Protein AF-A0A9P1DVE2-F1 (afdb_monomer)

Radius of gyration: 25.12 Å; Cα contacts (8 Å, |Δi|>4): 545; chains: 1; bounding box: 62×47×74 Å

Solvent-accessible surface area (backbone atoms only — not comparable to full-atom values): 19598 Å² total; per-residue (Å²): 132,84,78,62,31,29,71,68,55,62,74,47,92,54,64,71,60,49,50,38,37,56,75,67,48,72,84,92,58,88,90,60,56,44,65,45,51,68,42,64,50,71,47,37,34,34,34,38,71,90,50,63,66,58,56,56,57,52,44,68,74,43,64,78,76,38,42,78,76,46,76,44,82,42,41,43,65,74,63,53,66,87,84,57,71,52,46,76,41,87,67,44,90,77,55,54,54,82,36,68,27,32,43,32,35,32,32,34,52,26,51,31,66,57,40,50,55,48,43,53,74,56,53,57,94,64,51,84,81,56,69,82,48,71,69,54,50,51,51,48,40,46,72,74,68,44,60,69,67,60,46,49,50,53,52,50,51,52,50,52,51,52,55,51,51,42,62,69,44,46,64,59,54,50,54,53,50,72,71,43,55,68,79,52,33,74,71,47,66,82,62,52,67,58,58,51,51,50,48,47,68,72,70,50,74,77,88,79,90,58,81,48,51,76,37,37,31,41,36,30,35,32,37,48,65,39,63,89,80,58,43,37,32,34,16,27,34,35,26,43,69,84,63,46,81,76,54,72,54,73,47,72,51,55,64,76,56,41,52,61,43,50,74,79,30,86,66,50,44,60,46,32,45,42,47,24,55,35,50,50,43,71,78,42,37,78,82,47,47,40,11,26,35,36,41,30,29,56,50,67,66,35,44,50,22,60,70,70,61,45,36,100,43,74,67,35,28,52,48,40,48,53,33,53,50,50,37,60,73,31,46,46,46,75,42,81,38,63,32,46,66,72,26,32,67,32,68,48,82,83,129

Mean predicted aligned error: 10.12 Å

Foldseek 3Di:
DDQDAQVNVLVPPPPVVLVCVLVLADDLDPPGGFLFGFFPDKAKEKEAPVCPVQVVVVQVVAPPPKDWPDKDKDFLLVDDCPPRVHHYTPPSVVDDRRHIMMITIIGHGDALLVRLVRDLVSFRSNDVVRDPDPVNVVVCCLVPPDDPVVNVVVLVVVLVVLVVVLVVCVVVVVVVLVPDDPVVCVVCVPDSPSVVVSVCSVVFDPQDDDPQARQEKEKEKAKADDLVVLWIKIKMWIAGSVSDTDDMDIDIDDSVVSVVQCVPDSTNRLLRQQQNLLVCLVVCVLVSQSHEYEYEGADPQSLSCLSVLAHPDPSSNVSSVSSVVSCRVSVYSYDYGYHHCSNGPRNPDDD

Sequence (351 aa):
MESTTLAQQVQQPDADVAGRIALGSLPRGAKLRPLVAEFGHFVAVVLPPQNPETIETFISSLPKGSKITARQLRKRGEVRVVEEECKFLSGVEHLDHDDMVELCWVGVPSTPEDFVNRAYKAGHPRGLDVHVDEAMRDVTRANLLDPPFVLAKKRALYLKRWTARAKELAGAEEQLRAQMPDHVRGVVGQKRSLQFLQQRVLTGRPLKIQQSMHNTWMVFTDGACDPEARSGSVGGVIYDPQGNCLKYFGESVPQRVMDALLATSQNPIHELEVMPILLAAELWGKTYEGSQVVYYIDNESARMAHIRGDGETLRAAQMIQAFVDIESTCQHRVWFGRVPSYSNPAMGPAV

Nearest PDB structures (foldseek):
  4e19-assembly2_B  TM=8.449E-01  e=1.785E-05  Halobacterium salinarum NRC-1
  4h8k-assembly1_B  TM=7.252E-01  e=1.989E-04  uncultured organism
  5i4a-assembly2_C  TM=5.699E-01  e=1.561E-02  Marinitoga piezophila KA3
  5ux0-assembly2_D  TM=5.033E-01  e=1.653E-02  Marinitoga piezophila
  7u65-assembly1_G  TM=6.119E-01  e=2.599E-01  Escherichia phage T7

Organism: NCBI:txid2562237

Structure (mmCIF, N/CA/C/O backbone):
data_AF-A0A9P1DVE2-F1
#
_entry.id   AF-A0A9P1DVE2-F1
#
loop_
_atom_site.group_PDB
_atom_site.id
_atom_site.type_symbol
_atom_site.label_atom_id
_atom_site.label_alt_id
_atom_site.label_comp_id
_atom_site.label_asym_id
_atom_site.label_entity_id
_atom_site.label_seq_id
_atom_site.pdbx_PDB_ins_code
_atom_site.Cartn_x
_atom_site.Cartn_y
_atom_site.Cartn_z
_atom_site.occupancy
_atom_site.B_iso_or_equiv
_atom_site.auth_seq_id
_atom_site.auth_comp_id
_atom_site.auth_asym_id
_atom_site.auth_atom_id
_atom_site.pdbx_PDB_model_num
ATOM 1 N N . MET A 1 1 ? 6.615 -13.539 -20.669 1.00 46.50 1 MET A N 1
ATOM 2 C CA . MET A 1 1 ? 6.261 -14.038 -19.316 1.00 46.50 1 MET A CA 1
ATOM 3 C C . MET A 1 1 ? 4.986 -13.317 -18.890 1.00 46.50 1 MET A C 1
ATOM 5 O O . MET A 1 1 ? 4.994 -12.093 -18.901 1.00 46.50 1 MET A O 1
ATOM 9 N N . GLU A 1 2 ? 3.876 -14.018 -18.640 1.00 43.88 2 GLU A N 1
ATOM 10 C CA . GLU A 1 2 ? 2.611 -13.354 -18.277 1.00 43.88 2 GLU A CA 1
ATOM 11 C C . GLU A 1 2 ? 2.709 -12.676 -16.903 1.00 43.88 2 GLU A C 1
ATOM 13 O O . GLU A 1 2 ? 3.341 -13.189 -15.979 1.00 43.88 2 GLU A O 1
ATOM 18 N N . SER A 1 3 ? 2.087 -11.505 -16.774 1.00 52.06 3 SER A N 1
ATOM 19 C CA . SER A 1 3 ? 2.037 -10.729 -15.536 1.00 52.06 3 SER A CA 1
ATOM 20 C C . SER A 1 3 ? 1.109 -11.424 -14.535 1.00 52.06 3 SER A C 1
ATOM 22 O O . SER A 1 3 ? -0.111 -11.404 -14.691 1.00 52.06 3 SER A O 1
ATOM 24 N N . THR A 1 4 ? 1.678 -12.115 -13.543 1.00 61.31 4 THR A N 1
ATOM 25 C CA . THR A 1 4 ? 0.894 -13.015 -12.689 1.00 61.31 4 THR A CA 1
ATOM 26 C C . THR A 1 4 ? 0.307 -12.340 -11.447 1.00 61.31 4 THR A C 1
ATOM 28 O O . THR A 1 4 ? 1.057 -11.758 -10.662 1.00 61.31 4 THR A O 1
ATOM 31 N N . THR A 1 5 ? -1.002 -12.483 -11.212 1.00 72.00 5 THR A N 1
ATOM 32 C CA . THR A 1 5 ? -1.734 -11.831 -10.101 1.00 72.00 5 THR A CA 1
ATOM 33 C C . THR A 1 5 ? -2.157 -12.805 -8.997 1.00 72.00 5 THR A C 1
ATOM 35 O O . THR A 1 5 ? -2.149 -14.026 -9.178 1.00 72.00 5 THR A O 1
ATOM 38 N N . LEU A 1 6 ? -2.569 -12.268 -7.841 1.00 71.50 6 LEU A N 1
ATOM 39 C CA . LEU A 1 6 ? -3.151 -13.050 -6.743 1.00 71.50 6 LEU A CA 1
ATOM 40 C C . LEU A 1 6 ? -4.390 -13.849 -7.182 1.00 71.50 6 LEU A C 1
ATOM 42 O O . LEU A 1 6 ? -4.530 -15.008 -6.802 1.00 71.50 6 LEU A O 1
ATOM 46 N N . ALA A 1 7 ? -5.261 -13.263 -8.010 1.00 67.00 7 ALA A N 1
ATOM 47 C CA . ALA A 1 7 ? -6.483 -13.920 -8.481 1.00 67.00 7 ALA A CA 1
ATOM 48 C C . ALA A 1 7 ? -6.191 -15.238 -9.223 1.00 67.00 7 ALA A C 1
ATOM 50 O O . ALA A 1 7 ? -6.884 -16.231 -9.020 1.00 67.00 7 ALA A O 1
ATOM 51 N N . GLN A 1 8 ? -5.118 -15.276 -10.018 1.00 66.00 8 GLN A N 1
ATOM 52 C CA . GLN A 1 8 ? -4.679 -16.486 -10.723 1.00 66.00 8 GLN A CA 1
ATOM 53 C C . GLN A 1 8 ? -4.101 -17.545 -9.772 1.00 66.00 8 GLN A C 1
ATOM 55 O O . GLN A 1 8 ? -4.224 -18.739 -10.030 1.00 66.00 8 GLN A O 1
ATOM 60 N N . GLN A 1 9 ? -3.476 -17.128 -8.665 1.00 61.59 9 GLN A N 1
ATOM 61 C CA . GLN A 1 9 ? -2.917 -18.046 -7.667 1.00 61.59 9 GLN A CA 1
ATOM 62 C C . GLN A 1 9 ? -4.013 -18.694 -6.807 1.00 61.59 9 GLN A C 1
ATOM 64 O O . GLN A 1 9 ? -3.901 -19.867 -6.474 1.00 61.59 9 GLN A O 1
ATOM 69 N N . VAL A 1 10 ? -5.088 -17.964 -6.488 1.00 60.91 10 VAL A N 1
ATOM 70 C CA . VAL A 1 10 ? -6.220 -18.474 -5.686 1.00 60.91 10 VAL A CA 1
ATOM 71 C C . VAL A 1 10 ? -7.057 -19.518 -6.444 1.00 60.91 10 VAL A C 1
ATOM 73 O O . VAL A 1 10 ? -7.728 -20.337 -5.822 1.00 60.91 10 VAL A O 1
ATOM 76 N N . GLN A 1 11 ? -6.986 -19.547 -7.778 1.00 57.88 11 GLN A N 1
ATOM 77 C CA . GLN A 1 11 ? -7.602 -20.603 -8.594 1.00 57.88 11 GLN A CA 1
ATOM 78 C C . GLN A 1 11 ? -6.846 -21.941 -8.524 1.00 57.88 11 GLN A C 1
ATOM 80 O O . GLN A 1 11 ? -7.385 -22.967 -8.938 1.00 57.88 11 GLN A O 1
ATOM 85 N N . GLN A 1 12 ? -5.615 -21.955 -7.999 1.00 54.12 12 GLN A N 1
ATOM 86 C CA . GLN A 1 12 ? -4.861 -23.183 -7.759 1.00 54.12 12 GLN A CA 1
ATOM 87 C C . GLN A 1 12 ? -5.192 -23.724 -6.355 1.00 54.12 12 GLN A C 1
ATOM 89 O O . GLN A 1 12 ? -5.222 -22.950 -5.397 1.00 54.12 12 GLN A O 1
ATOM 94 N N . PRO A 1 13 ? -5.467 -25.033 -6.204 1.00 45.72 13 PRO A N 1
ATOM 95 C CA . PRO A 1 13 ? -6.116 -25.601 -5.023 1.00 45.72 13 PRO A CA 1
ATOM 96 C C . PRO A 1 13 ? -5.146 -25.809 -3.849 1.00 45.72 13 PRO A C 1
ATOM 98 O O . PRO A 1 13 ? -5.012 -26.917 -3.336 1.00 45.72 13 PRO A O 1
ATOM 101 N N . ASP A 1 14 ? -4.480 -24.750 -3.391 1.00 53.22 14 ASP A N 1
ATOM 102 C CA . ASP A 1 14 ? -3.760 -24.763 -2.116 1.00 53.22 14 ASP A CA 1
ATOM 103 C C . ASP A 1 14 ? -4.710 -24.258 -1.013 1.00 53.22 14 ASP A C 1
ATOM 105 O O . ASP A 1 14 ? -4.782 -23.070 -0.678 1.00 53.22 14 ASP A O 1
ATOM 109 N N . ALA A 1 15 ? -5.526 -25.187 -0.501 1.00 51.28 15 ALA A N 1
ATOM 110 C CA . ALA A 1 15 ? -6.689 -24.916 0.352 1.00 51.28 15 ALA A CA 1
ATOM 111 C C . ALA A 1 15 ? -6.375 -24.100 1.626 1.00 51.28 15 ALA A C 1
ATOM 113 O O . ALA A 1 15 ? -7.218 -23.328 2.084 1.00 51.28 15 ALA A O 1
ATOM 114 N N . ASP A 1 16 ? -5.163 -24.219 2.182 1.00 58.44 16 ASP A N 1
ATOM 115 C CA . ASP A 1 16 ? -4.764 -23.525 3.420 1.00 58.44 16 ASP A CA 1
ATOM 116 C C . ASP A 1 16 ? -4.539 -22.019 3.202 1.00 58.44 16 ASP A C 1
ATOM 118 O O . ASP A 1 16 ? -4.898 -21.191 4.041 1.00 58.44 16 ASP A O 1
ATOM 122 N N . VAL A 1 17 ? -3.994 -21.625 2.050 1.00 59.12 17 VAL A N 1
ATOM 123 C CA . VAL A 1 17 ? -3.704 -20.214 1.764 1.00 59.12 17 VAL A CA 1
ATOM 124 C C . VAL A 1 17 ? -4.974 -19.460 1.373 1.00 59.12 17 VAL A C 1
ATOM 126 O O . VAL A 1 17 ? -5.237 -18.379 1.904 1.00 59.12 17 VAL A O 1
ATOM 129 N N . ALA A 1 18 ? -5.792 -20.052 0.500 1.00 57.56 18 ALA A N 1
ATOM 130 C CA . ALA A 1 18 ? -7.073 -19.476 0.099 1.00 57.56 18 ALA A CA 1
ATOM 131 C C . ALA A 1 18 ? -8.048 -19.363 1.287 1.00 57.56 18 ALA A C 1
ATOM 133 O O . ALA A 1 18 ? -8.683 -18.321 1.459 1.00 57.56 18 ALA A O 1
ATOM 134 N N . GLY A 1 19 ? -8.101 -20.377 2.163 1.00 56.41 19 GLY A N 1
ATOM 135 C CA . GLY A 1 19 ? -8.935 -20.358 3.370 1.00 56.41 19 GLY A CA 1
ATOM 136 C C . GLY A 1 19 ? -8.540 -19.255 4.359 1.00 56.41 19 GLY A C 1
ATOM 137 O O . GLY A 1 19 ? -9.396 -18.532 4.869 1.00 56.41 19 GLY A O 1
ATOM 138 N N . ARG A 1 20 ? -7.235 -19.034 4.577 1.00 61.88 20 ARG A N 1
ATOM 139 C CA . ARG A 1 20 ? -6.750 -17.936 5.437 1.00 61.88 20 ARG A CA 1
ATOM 140 C C . ARG A 1 20 ? -7.127 -16.559 4.889 1.00 61.88 20 ARG A C 1
ATOM 142 O O . ARG A 1 20 ? -7.551 -15.703 5.666 1.00 61.88 20 ARG A O 1
ATOM 149 N N . ILE A 1 21 ? -7.022 -16.362 3.574 1.00 62.00 21 ILE A N 1
ATOM 150 C CA . ILE A 1 21 ? -7.416 -15.110 2.908 1.00 62.00 21 ILE A CA 1
ATOM 151 C C . ILE A 1 21 ? -8.934 -14.891 3.022 1.00 62.00 21 ILE A C 1
ATOM 153 O O . ILE A 1 21 ? -9.366 -13.791 3.375 1.00 62.00 21 ILE A O 1
ATOM 157 N N . ALA A 1 22 ? -9.748 -15.936 2.827 1.00 54.25 22 ALA A N 1
ATOM 158 C CA . ALA A 1 22 ? -11.206 -15.870 2.985 1.00 54.25 22 ALA A CA 1
ATOM 159 C C . ALA A 1 22 ? -11.627 -15.463 4.415 1.00 54.25 22 ALA A C 1
ATOM 161 O O . ALA A 1 22 ? -12.527 -14.630 4.607 1.00 54.25 22 ALA A O 1
ATOM 162 N N . LEU A 1 23 ? -10.909 -15.972 5.423 1.00 56.38 23 LEU A N 1
ATOM 163 C CA . LEU A 1 23 ? -11.091 -15.640 6.842 1.00 56.38 23 LEU A CA 1
ATOM 164 C C . LEU A 1 23 ? -10.521 -14.263 7.240 1.00 56.38 23 LEU A C 1
ATOM 166 O O . LEU A 1 23 ? -10.646 -13.861 8.396 1.00 56.38 23 LEU A O 1
ATOM 170 N N . GLY A 1 24 ? -9.950 -13.508 6.296 1.00 57.62 24 GLY A N 1
ATOM 171 C CA . GLY A 1 24 ? -9.446 -12.149 6.514 1.00 57.62 24 GLY A CA 1
ATOM 172 C C . GLY A 1 24 ? -8.013 -12.078 7.041 1.00 57.62 24 GLY A C 1
ATOM 173 O O . GLY A 1 24 ? -7.582 -11.014 7.472 1.00 57.62 24 GLY A O 1
ATOM 174 N N . SER A 1 25 ? -7.264 -13.184 7.015 1.00 62.06 25 SER A N 1
ATOM 175 C CA . SER A 1 25 ? -5.835 -13.160 7.331 1.00 62.06 25 SER A CA 1
ATOM 176 C C . SER A 1 25 ? -5.043 -12.698 6.116 1.00 62.06 25 SER A C 1
ATOM 178 O O . SER A 1 25 ? -5.018 -13.374 5.086 1.00 62.06 25 SER A O 1
ATOM 180 N N . LEU A 1 26 ? -4.353 -11.567 6.250 1.00 67.94 26 LEU A N 1
ATOM 181 C CA . LEU A 1 26 ? -3.437 -11.107 5.219 1.00 67.94 26 LEU A CA 1
ATOM 182 C C . LEU A 1 26 ? -2.122 -11.891 5.262 1.00 67.94 26 LEU A C 1
ATOM 184 O O . LEU A 1 26 ? -1.599 -12.184 6.345 1.00 67.94 26 LEU A O 1
ATOM 188 N N . PRO A 1 27 ? -1.557 -12.225 4.094 1.00 64.25 27 PRO A N 1
ATOM 189 C CA . PRO A 1 27 ? -0.312 -12.960 4.040 1.00 64.25 27 PRO A CA 1
ATOM 190 C C . PRO A 1 27 ? 0.872 -12.115 4.496 1.00 64.25 27 PRO A C 1
ATOM 192 O O . PRO A 1 27 ? 1.046 -10.972 4.090 1.00 64.25 27 PRO A O 1
ATOM 195 N N . ARG A 1 28 ? 1.718 -12.721 5.332 1.00 62.62 28 ARG A N 1
ATOM 196 C CA . ARG A 1 28 ? 2.880 -12.075 5.961 1.00 62.62 28 ARG A CA 1
ATOM 197 C C . ARG A 1 28 ? 4.216 -12.407 5.284 1.00 62.62 28 ARG A C 1
ATOM 199 O O . ARG A 1 28 ? 5.264 -12.123 5.850 1.00 62.62 28 ARG A O 1
ATOM 206 N N . GLY A 1 29 ? 4.203 -13.044 4.113 1.00 56.19 29 GLY A N 1
ATOM 207 C CA . GLY A 1 29 ? 5.422 -13.479 3.427 1.00 56.19 29 GLY A CA 1
ATOM 208 C C . GLY A 1 29 ? 5.293 -13.481 1.907 1.00 56.19 29 GLY A C 1
ATOM 209 O O . GLY A 1 29 ? 4.191 -13.534 1.369 1.00 56.19 29 GLY A O 1
ATOM 210 N 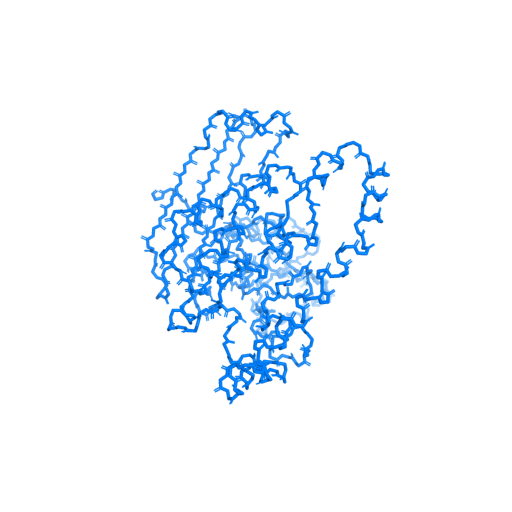N . ALA A 1 30 ? 6.440 -13.488 1.225 1.00 54.84 30 ALA A N 1
ATOM 211 C CA . ALA A 1 30 ? 6.575 -13.339 -0.230 1.00 54.84 30 ALA A CA 1
ATOM 212 C C . ALA A 1 30 ? 6.054 -14.521 -1.077 1.00 54.84 30 ALA A C 1
ATOM 214 O O . ALA A 1 30 ? 6.226 -14.536 -2.291 1.00 54.84 30 ALA A O 1
ATOM 215 N N . LYS A 1 31 ? 5.430 -15.536 -0.461 1.00 58.12 31 LYS A N 1
ATOM 216 C CA . LYS A 1 31 ? 4.896 -16.707 -1.182 1.00 58.12 31 LYS A CA 1
ATOM 217 C C . LYS A 1 31 ? 3.638 -16.391 -1.999 1.00 58.12 31 LYS A C 1
ATOM 219 O O . LYS A 1 31 ? 3.234 -17.200 -2.831 1.00 58.12 31 LYS A O 1
ATOM 224 N N . LEU A 1 32 ? 3.006 -15.246 -1.746 1.00 64.19 32 LEU A N 1
ATOM 225 C CA . LEU A 1 32 ? 1.808 -14.810 -2.452 1.00 64.19 32 LEU A CA 1
ATOM 226 C C . LEU A 1 32 ? 2.121 -13.668 -3.399 1.00 64.19 32 LEU A C 1
ATOM 228 O O . LEU A 1 32 ? 2.786 -12.699 -3.037 1.00 64.19 32 LEU A O 1
ATOM 232 N N . ARG A 1 33 ? 1.610 -13.812 -4.619 1.00 75.44 33 ARG A N 1
ATOM 233 C CA . ARG A 1 33 ? 1.693 -12.791 -5.655 1.00 75.44 33 ARG A CA 1
ATOM 234 C C . ARG A 1 33 ? 0.916 -11.543 -5.231 1.00 75.44 33 ARG A C 1
ATOM 236 O O . ARG A 1 33 ? -0.064 -11.648 -4.487 1.00 75.44 33 ARG A O 1
ATOM 243 N N . PRO A 1 34 ? 1.328 -10.357 -5.704 1.00 82.44 34 PRO A N 1
ATOM 244 C CA . PRO A 1 34 ? 0.598 -9.136 -5.418 1.00 82.44 34 PRO A CA 1
ATOM 245 C C . PRO A 1 34 ? -0.801 -9.184 -6.048 1.00 82.44 34 PRO A C 1
ATOM 247 O O . PRO A 1 34 ? -1.034 -9.852 -7.059 1.00 82.44 34 PRO A O 1
ATOM 250 N N . LEU A 1 35 ? -1.739 -8.452 -5.441 1.00 87.56 35 LEU A N 1
ATOM 251 C CA . LEU A 1 35 ? -3.110 -8.323 -5.945 1.00 87.56 35 LEU A CA 1
ATOM 252 C C . LEU A 1 35 ? -3.126 -7.790 -7.384 1.00 87.56 35 LEU A C 1
ATOM 254 O O . LEU A 1 35 ? -3.787 -8.351 -8.254 1.00 87.56 35 LEU A O 1
ATOM 258 N N . VAL A 1 36 ? -2.326 -6.754 -7.627 1.00 91.06 36 VAL A N 1
ATOM 259 C CA . VAL A 1 36 ? -2.099 -6.140 -8.932 1.00 91.06 36 VAL A CA 1
ATOM 260 C C . VAL A 1 36 ? -0.619 -6.280 -9.251 1.00 91.06 36 VAL A C 1
ATOM 262 O O . VAL A 1 36 ? 0.230 -6.010 -8.404 1.00 91.06 36 VAL A O 1
ATOM 265 N N . ALA A 1 37 ? -0.294 -6.728 -10.458 1.00 89.81 37 ALA A N 1
ATOM 266 C CA . ALA A 1 37 ? 1.095 -6.927 -10.841 1.00 89.81 37 ALA A CA 1
ATOM 267 C C . ALA A 1 37 ? 1.874 -5.602 -10.937 1.00 89.81 37 ALA A C 1
ATOM 269 O O . ALA A 1 37 ? 1.322 -4.586 -11.373 1.00 89.81 37 ALA A O 1
ATOM 270 N N . GLU A 1 38 ? 3.157 -5.653 -10.566 1.00 89.06 38 GLU A N 1
ATOM 271 C CA . GLU A 1 38 ? 4.093 -4.518 -10.572 1.00 89.06 38 GLU A CA 1
ATOM 272 C C . GLU A 1 38 ? 4.226 -3.902 -11.971 1.00 89.06 38 GLU A C 1
ATOM 274 O O . GLU A 1 38 ? 4.047 -2.700 -12.147 1.00 89.06 38 GLU A O 1
ATOM 279 N N . PHE A 1 39 ? 4.466 -4.724 -12.990 1.00 92.00 39 PHE A N 1
ATOM 280 C CA . PHE A 1 39 ? 4.655 -4.242 -14.355 1.00 92.00 39 PHE A CA 1
ATOM 281 C C . PHE A 1 39 ? 3.371 -4.314 -15.174 1.00 92.00 39 PHE A C 1
ATOM 283 O O . PHE A 1 39 ? 2.568 -5.242 -15.027 1.00 92.00 39 PHE A O 1
ATOM 290 N N . GLY A 1 40 ? 3.198 -3.329 -16.058 1.00 90.00 40 GLY A N 1
ATOM 291 C CA . GLY A 1 40 ? 2.102 -3.316 -17.024 1.00 90.00 40 GLY A CA 1
ATOM 292 C C . GLY A 1 40 ? 2.346 -4.292 -18.167 1.00 90.00 40 GLY A C 1
ATOM 293 O O . GLY A 1 40 ? 1.451 -5.043 -18.537 1.00 90.00 40 GLY A O 1
ATOM 294 N N . HIS A 1 41 ? 3.573 -4.307 -18.686 1.00 91.31 41 HIS A N 1
ATOM 295 C CA . HIS A 1 41 ? 3.996 -5.208 -19.753 1.00 91.31 41 HIS A CA 1
ATOM 296 C C . HIS A 1 41 ? 5.495 -5.505 -19.653 1.00 91.31 41 HIS A C 1
ATOM 298 O O . HIS A 1 41 ? 6.210 -4.916 -18.838 1.00 91.31 41 HIS A O 1
ATOM 304 N N . PHE A 1 42 ? 5.962 -6.434 -20.484 1.00 91.31 42 PHE A N 1
ATOM 305 C CA . PHE A 1 42 ? 7.365 -6.812 -20.572 1.00 91.31 42 PHE A CA 1
ATOM 306 C C . PHE A 1 42 ? 7.851 -6.678 -22.009 1.00 91.31 42 PHE A C 1
ATOM 308 O O . PHE A 1 42 ? 7.119 -7.011 -22.936 1.00 91.31 42 PHE A O 1
ATOM 315 N N . VAL A 1 43 ? 9.094 -6.237 -22.173 1.00 91.44 43 VAL A N 1
ATOM 316 C CA . VAL A 1 43 ? 9.778 -6.158 -23.464 1.00 91.44 43 VAL A CA 1
ATOM 317 C C . VAL A 1 43 ? 10.944 -7.136 -23.447 1.00 91.44 43 VAL A C 1
ATOM 319 O O . VAL A 1 43 ? 11.775 -7.097 -22.538 1.00 91.44 43 VAL A O 1
ATOM 322 N N . ALA A 1 44 ? 11.001 -8.015 -24.441 1.00 91.75 44 ALA A N 1
ATOM 323 C CA . ALA A 1 44 ? 12.132 -8.903 -24.651 1.00 91.75 44 ALA A CA 1
ATOM 324 C C . ALA A 1 44 ? 13.200 -8.188 -25.493 1.00 91.75 44 ALA A C 1
ATOM 326 O O . ALA A 1 44 ? 12.903 -7.616 -26.543 1.00 91.75 44 ALA A O 1
ATOM 327 N N . VAL A 1 45 ? 14.442 -8.186 -25.017 1.00 92.25 45 VAL A N 1
ATOM 328 C CA . VAL A 1 45 ? 15.563 -7.459 -25.622 1.00 92.25 45 VAL A CA 1
ATOM 329 C C . VAL A 1 45 ? 16.740 -8.398 -25.782 1.00 92.25 45 VAL A C 1
ATOM 331 O O . VAL A 1 45 ? 17.107 -9.088 -24.837 1.00 92.25 45 VAL A O 1
ATOM 334 N N . VAL A 1 46 ? 17.353 -8.397 -26.958 1.00 91.62 46 VAL A N 1
ATOM 335 C CA . VAL A 1 46 ? 18.511 -9.235 -27.263 1.00 91.62 46 VAL A CA 1
ATOM 336 C C . VAL A 1 46 ? 19.718 -8.347 -27.501 1.00 91.62 46 VAL A C 1
ATOM 338 O O . VAL A 1 46 ? 19.637 -7.389 -28.274 1.00 91.62 46 VAL A O 1
ATOM 341 N N . LEU A 1 47 ? 20.833 -8.671 -26.853 1.00 92.38 47 LEU A N 1
ATOM 342 C CA . LEU A 1 47 ? 22.070 -7.904 -26.934 1.00 92.38 47 LEU A CA 1
ATOM 343 C C . LEU A 1 47 ? 23.317 -8.800 -27.002 1.00 92.38 47 LEU A C 1
ATOM 345 O O . LEU A 1 47 ? 23.273 -9.957 -26.563 1.00 92.38 47 LEU A O 1
ATOM 349 N N . PRO A 1 48 ? 24.445 -8.278 -27.519 1.00 90.44 48 PRO A N 1
ATOM 350 C CA . PRO A 1 48 ? 25.726 -8.962 -27.448 1.00 90.44 48 PRO A CA 1
ATOM 351 C C . PRO A 1 48 ? 26.217 -8.977 -25.989 1.00 90.44 48 PRO A C 1
ATOM 353 O O . PRO A 1 48 ? 26.279 -7.910 -25.373 1.00 90.44 48 PRO A O 1
ATOM 356 N N . PRO A 1 49 ? 26.652 -10.125 -25.437 1.00 87.06 49 PRO A N 1
ATOM 357 C CA . PRO A 1 49 ? 27.120 -10.210 -24.049 1.00 87.06 49 PRO A CA 1
ATOM 358 C C . PRO A 1 49 ? 28.345 -9.330 -23.762 1.00 87.06 49 PRO A C 1
ATOM 360 O O . PRO A 1 49 ? 28.620 -8.994 -22.615 1.00 87.06 49 PRO A O 1
ATOM 363 N N . GLN A 1 50 ? 29.093 -8.967 -24.809 1.00 85.50 50 GLN A N 1
ATOM 364 C CA . GLN A 1 50 ? 30.303 -8.150 -24.708 1.00 85.50 50 GLN A CA 1
ATOM 365 C C . GLN A 1 50 ? 30.015 -6.649 -24.551 1.00 85.50 50 GLN A C 1
ATOM 367 O O . GLN A 1 50 ? 30.901 -5.919 -24.124 1.00 85.50 50 GLN A O 1
ATOM 372 N N . ASN A 1 51 ? 28.786 -6.197 -24.840 1.00 84.69 51 ASN A N 1
ATOM 373 C CA . ASN A 1 51 ? 28.414 -4.778 -24.833 1.00 84.69 51 ASN A CA 1
ATOM 374 C C . ASN A 1 51 ? 27.237 -4.501 -23.874 1.00 84.69 51 ASN A C 1
ATOM 376 O O . ASN A 1 51 ? 26.157 -4.095 -24.324 1.00 84.69 51 ASN A O 1
ATOM 380 N N . PRO A 1 52 ? 27.411 -4.691 -22.551 1.00 80.44 52 PRO A N 1
ATOM 381 C CA . PRO A 1 52 ? 26.330 -4.531 -21.576 1.00 80.44 52 PRO A CA 1
ATOM 382 C C . PRO A 1 52 ? 25.789 -3.093 -21.497 1.00 80.44 52 PRO A C 1
ATOM 384 O O . PRO A 1 52 ? 24.629 -2.894 -21.161 1.00 80.44 52 PRO A O 1
ATOM 387 N N . GLU A 1 53 ? 26.569 -2.080 -21.877 1.00 85.69 53 GLU A N 1
ATOM 388 C CA . GLU A 1 53 ? 26.143 -0.668 -21.851 1.00 85.69 53 GLU A CA 1
ATOM 389 C C . GLU A 1 53 ? 24.947 -0.379 -22.783 1.00 85.69 53 GLU A C 1
ATOM 391 O O . GLU A 1 53 ? 24.148 0.537 -22.555 1.00 85.69 53 GLU A O 1
ATOM 396 N N . THR A 1 54 ? 24.767 -1.200 -23.824 1.00 86.94 54 THR A N 1
ATOM 397 C CA . THR A 1 54 ? 23.644 -1.063 -24.764 1.00 86.94 54 THR A CA 1
ATOM 398 C C . THR A 1 54 ? 22.293 -1.266 -24.078 1.00 86.94 54 THR A C 1
ATOM 400 O O . THR A 1 54 ? 21.333 -0.559 -24.400 1.00 86.94 54 THR A O 1
ATOM 403 N N . ILE A 1 55 ? 22.209 -2.166 -23.087 1.00 89.06 55 ILE A N 1
ATOM 404 C CA . ILE A 1 55 ? 20.961 -2.383 -22.350 1.00 89.06 55 ILE A CA 1
ATOM 405 C C . ILE A 1 55 ? 20.647 -1.226 -21.405 1.00 89.06 55 ILE A C 1
ATOM 407 O O . ILE A 1 55 ? 19.480 -0.881 -21.245 1.00 89.06 55 ILE A O 1
ATOM 411 N N . GLU A 1 56 ? 21.656 -0.577 -20.827 1.00 90.50 56 GLU A N 1
ATOM 412 C CA . GLU A 1 56 ? 21.459 0.583 -19.951 1.00 90.50 56 GLU A CA 1
ATOM 413 C C . GLU A 1 56 ? 20.928 1.781 -20.741 1.00 90.50 56 GLU A C 1
ATOM 415 O O . GLU A 1 56 ? 19.991 2.456 -20.307 1.00 90.50 56 GLU A O 1
ATOM 420 N N . THR A 1 57 ? 21.450 1.979 -21.954 1.00 91.38 57 THR A N 1
ATOM 421 C CA . THR A 1 57 ? 20.946 2.982 -22.902 1.00 91.38 57 THR A CA 1
ATOM 422 C C . THR A 1 57 ? 19.500 2.683 -23.298 1.00 91.38 57 THR A C 1
ATOM 424 O O . THR A 1 57 ? 18.650 3.576 -23.299 1.00 91.38 57 THR A O 1
ATOM 427 N N . PHE A 1 58 ? 19.186 1.414 -23.583 1.00 91.88 58 PHE A N 1
ATOM 428 C CA . PHE A 1 58 ? 17.821 1.002 -23.892 1.00 91.88 58 PHE A CA 1
ATOM 429 C C . PHE A 1 58 ? 16.866 1.223 -22.708 1.00 91.88 58 PHE A C 1
ATOM 431 O O . PHE A 1 58 ? 15.802 1.810 -22.894 1.00 91.88 58 PHE A O 1
ATOM 438 N N . ILE A 1 59 ? 17.237 0.826 -21.489 1.00 93.00 59 ILE A N 1
ATOM 439 C CA . ILE A 1 59 ? 16.415 1.039 -20.285 1.00 93.00 59 ILE A CA 1
ATOM 440 C C . ILE A 1 59 ? 16.200 2.531 -20.031 1.00 93.00 59 ILE A C 1
ATOM 442 O O . ILE A 1 59 ? 15.092 2.932 -19.690 1.00 93.00 59 ILE A O 1
ATOM 446 N N . SER A 1 60 ? 17.219 3.359 -20.265 1.00 92.44 60 SER A N 1
ATOM 447 C CA . SER A 1 60 ? 17.117 4.819 -20.138 1.00 92.44 60 SER A CA 1
ATOM 448 C C . SER A 1 60 ? 16.147 5.449 -21.147 1.00 92.44 60 SER A C 1
ATOM 450 O O . SER A 1 60 ? 15.646 6.544 -20.905 1.00 92.44 60 SER A O 1
ATOM 452 N N . SER A 1 61 ? 15.857 4.766 -22.262 1.00 93.62 61 SER A N 1
ATOM 453 C CA . SER A 1 61 ? 14.835 5.185 -23.235 1.00 93.62 61 SER A CA 1
ATOM 454 C C . SER A 1 61 ? 13.405 4.800 -22.837 1.00 93.62 61 SER A C 1
ATOM 456 O O . SER A 1 61 ? 12.447 5.288 -23.437 1.00 93.62 61 SER A O 1
ATOM 458 N N . LEU A 1 62 ? 13.246 3.921 -21.845 1.00 93.62 62 LEU A N 1
ATOM 459 C CA . LEU A 1 62 ? 11.952 3.465 -21.347 1.00 93.62 62 LEU A CA 1
ATOM 460 C C . LEU A 1 62 ? 11.458 4.334 -20.177 1.00 93.62 62 LEU A C 1
ATOM 462 O O . LEU A 1 62 ? 12.235 5.079 -19.574 1.00 93.62 62 LEU A O 1
ATOM 466 N N . PRO A 1 63 ? 10.164 4.240 -19.810 1.00 93.06 63 PRO A N 1
ATOM 467 C CA . PRO A 1 63 ? 9.638 4.930 -18.638 1.00 93.06 63 PRO A CA 1
ATOM 468 C C . PRO A 1 63 ? 10.450 4.637 -17.372 1.00 93.06 63 PRO A C 1
ATOM 470 O O . PRO A 1 63 ? 10.889 3.502 -17.146 1.00 93.06 63 PRO A O 1
ATOM 473 N N . LYS A 1 64 ? 10.607 5.653 -16.514 1.00 91.00 64 LYS A N 1
ATOM 474 C CA . LYS A 1 64 ? 11.277 5.498 -15.215 1.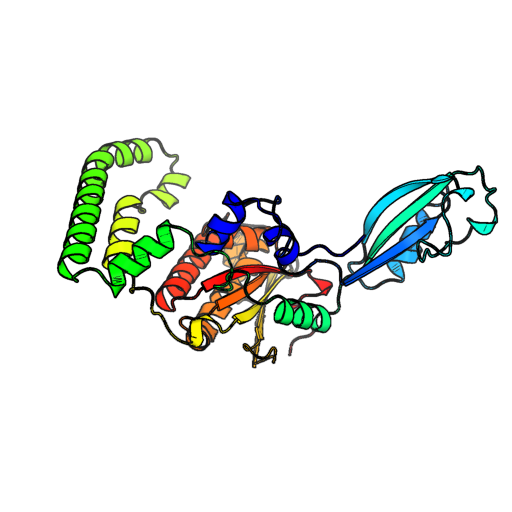00 91.00 64 LYS A CA 1
ATOM 475 C C . LYS A 1 64 ? 10.629 4.363 -14.418 1.00 91.00 64 LYS A C 1
ATOM 477 O O . LYS A 1 64 ? 9.410 4.232 -14.404 1.00 91.00 64 LYS A O 1
ATOM 482 N N . GLY A 1 65 ? 11.461 3.545 -13.778 1.00 89.69 65 GLY A N 1
ATOM 483 C CA . GLY A 1 65 ? 11.032 2.319 -13.098 1.00 89.69 65 GLY A CA 1
ATOM 484 C C . GLY A 1 65 ? 11.109 1.057 -13.952 1.00 89.69 65 GLY A C 1
ATOM 485 O O . GLY A 1 65 ? 10.932 -0.036 -13.413 1.00 89.69 65 GLY A O 1
ATOM 486 N N . SER A 1 66 ? 11.411 1.180 -15.248 1.00 94.06 66 SER A N 1
ATOM 487 C CA . SER A 1 66 ? 11.726 0.021 -16.083 1.00 94.06 66 SER A CA 1
ATOM 488 C C . SER A 1 66 ? 13.005 -0.652 -15.593 1.00 94.06 66 SER A C 1
ATOM 490 O O . SER A 1 66 ? 14.013 0.015 -15.359 1.00 94.06 66 SER A O 1
ATOM 492 N N . LYS A 1 67 ? 12.972 -1.975 -15.421 1.00 94.06 67 LYS A N 1
ATOM 493 C CA . LYS A 1 67 ? 14.129 -2.749 -14.948 1.00 94.06 67 LYS A CA 1
ATOM 494 C C . LYS A 1 67 ? 14.150 -4.150 -15.534 1.00 94.06 67 LYS A C 1
ATOM 496 O O . LYS A 1 67 ? 13.116 -4.712 -15.891 1.00 94.06 67 LYS A O 1
ATOM 501 N N . ILE A 1 68 ? 15.346 -4.724 -15.605 1.00 93.25 68 ILE A N 1
ATOM 502 C CA . ILE A 1 68 ? 15.537 -6.106 -16.044 1.00 93.25 68 ILE A CA 1
ATOM 503 C C . ILE A 1 68 ? 14.974 -7.036 -14.973 1.00 93.25 68 ILE A C 1
ATOM 505 O O . ILE A 1 68 ? 15.340 -6.939 -13.803 1.00 93.25 68 ILE A O 1
ATOM 509 N N . THR A 1 69 ? 14.094 -7.944 -15.378 1.00 91.94 69 THR A N 1
ATOM 510 C CA . THR A 1 69 ? 13.453 -8.921 -14.492 1.00 91.94 69 THR A CA 1
ATOM 511 C C . THR A 1 69 ? 14.008 -10.325 -14.676 1.00 91.94 69 THR A C 1
ATOM 513 O O . THR A 1 69 ? 13.957 -11.126 -13.747 1.00 91.94 69 THR A O 1
ATOM 516 N N . ALA A 1 70 ? 14.545 -10.635 -15.857 1.00 91.19 70 ALA A N 1
ATOM 517 C CA . ALA A 1 70 ? 15.217 -11.898 -16.131 1.00 91.19 70 ALA A CA 1
ATOM 518 C C . ALA A 1 70 ? 16.289 -11.721 -17.210 1.00 91.19 70 ALA A C 1
ATOM 520 O O . ALA A 1 70 ? 16.118 -10.922 -18.130 1.00 91.19 70 ALA A O 1
ATOM 521 N N . ARG A 1 71 ? 17.365 -12.502 -17.098 1.00 91.94 71 ARG A N 1
ATOM 522 C CA . ARG A 1 71 ? 18.469 -12.581 -18.061 1.00 91.94 71 ARG A CA 1
ATOM 523 C C . ARG A 1 71 ? 18.700 -14.040 -18.423 1.00 91.94 71 ARG A C 1
ATOM 525 O O . ARG A 1 71 ? 18.665 -14.899 -17.540 1.00 91.94 71 ARG A O 1
ATOM 532 N N . GLN A 1 72 ? 18.913 -14.325 -19.699 1.00 91.56 72 GLN A N 1
ATOM 533 C CA . GLN A 1 72 ? 19.217 -15.664 -20.195 1.00 91.56 72 GLN A CA 1
ATOM 534 C C . GLN A 1 72 ? 20.291 -15.585 -21.272 1.00 91.56 72 GLN A C 1
ATOM 536 O O . GLN A 1 72 ? 20.189 -14.771 -22.180 1.00 91.56 72 GLN A O 1
ATOM 541 N N . LEU A 1 73 ? 21.290 -16.460 -21.201 1.00 92.44 73 LEU A N 1
ATOM 542 C CA . LEU A 1 73 ? 22.282 -16.606 -22.260 1.00 92.44 73 LEU A CA 1
ATOM 543 C C . LEU A 1 73 ? 21.825 -17.720 -23.213 1.00 92.44 73 LEU A C 1
ATOM 545 O O . LEU A 1 73 ? 21.521 -18.827 -22.764 1.00 92.44 73 LEU A O 1
ATOM 549 N N . ARG A 1 74 ? 21.736 -17.419 -24.508 1.00 90.25 74 ARG A N 1
ATOM 550 C CA . ARG A 1 74 ? 21.232 -18.321 -25.558 1.00 90.25 74 ARG A CA 1
ATOM 551 C C . ARG A 1 74 ? 22.125 -18.247 -26.786 1.00 90.25 74 ARG A C 1
ATOM 553 O O . ARG A 1 74 ? 22.818 -17.250 -26.969 1.00 90.25 74 ARG A O 1
ATOM 560 N N . LYS A 1 75 ? 22.087 -19.261 -27.651 1.00 90.69 75 LYS A N 1
ATOM 561 C CA . LYS A 1 75 ? 22.687 -19.121 -28.985 1.00 90.69 75 LYS A CA 1
ATOM 562 C C . LYS A 1 75 ? 21.826 -18.209 -29.854 1.00 90.69 75 LYS A C 1
ATOM 564 O O . LYS A 1 75 ? 20.598 -18.259 -29.784 1.00 90.69 75 LYS A O 1
ATOM 569 N N . ARG A 1 76 ? 22.444 -17.412 -30.724 1.00 87.31 76 ARG A N 1
ATOM 570 C CA . ARG A 1 76 ? 21.751 -16.462 -31.607 1.00 87.31 76 ARG A CA 1
ATOM 571 C C . ARG A 1 76 ? 20.679 -17.129 -32.464 1.00 87.31 76 ARG A C 1
ATOM 573 O O . ARG A 1 76 ? 19.609 -16.548 -32.642 1.00 87.31 76 ARG A O 1
ATOM 580 N N . GLY A 1 77 ? 20.959 -18.328 -32.980 1.00 84.25 77 GLY A N 1
ATOM 581 C CA . GLY A 1 77 ? 20.033 -19.118 -33.794 1.00 84.25 77 GLY A CA 1
ATOM 582 C C . GLY A 1 77 ? 18.849 -19.720 -33.028 1.00 84.25 77 GLY A C 1
ATOM 583 O O . GLY A 1 77 ? 17.863 -20.099 -33.656 1.00 84.25 77 GLY A O 1
ATOM 584 N N . GLU A 1 78 ? 18.910 -19.782 -31.694 1.00 84.19 78 GLU A N 1
ATOM 585 C CA . GLU A 1 78 ? 17.803 -20.259 -30.850 1.00 84.19 78 GLU A CA 1
ATOM 586 C C . GLU A 1 78 ? 16.751 -19.167 -30.602 1.00 84.19 78 GLU A C 1
ATOM 588 O O . GLU A 1 78 ? 15.601 -19.484 -30.311 1.00 84.19 78 GLU A O 1
ATOM 593 N N . VAL A 1 79 ? 17.118 -17.890 -30.755 1.00 80.94 79 VAL A N 1
ATOM 594 C CA . VAL A 1 79 ? 16.228 -16.744 -30.525 1.00 80.94 79 VAL A CA 1
ATOM 595 C C . VAL A 1 79 ? 15.447 -16.426 -31.802 1.00 80.94 79 VAL A C 1
ATOM 597 O O . VAL A 1 79 ? 15.953 -15.774 -32.723 1.00 80.94 79 VAL A O 1
ATOM 600 N N . ARG A 1 80 ? 14.202 -16.907 -31.879 1.00 65.75 80 ARG A N 1
ATOM 601 C CA . ARG A 1 80 ? 13.335 -16.750 -33.056 1.00 65.75 80 ARG A CA 1
ATOM 602 C C . ARG A 1 80 ? 12.528 -15.453 -32.990 1.00 65.75 80 ARG A C 1
ATOM 604 O O . ARG A 1 80 ? 11.687 -15.270 -32.118 1.00 65.75 80 ARG A O 1
ATOM 611 N N . VAL A 1 81 ? 12.724 -14.591 -33.990 1.00 56.72 81 VAL A N 1
ATOM 612 C CA . VAL A 1 81 ? 12.119 -13.244 -34.101 1.00 56.72 81 VAL A CA 1
ATOM 613 C C . VAL A 1 81 ? 10.582 -13.246 -34.025 1.00 56.72 81 VAL A C 1
ATOM 615 O O . VAL A 1 81 ? 10.000 -12.301 -33.505 1.00 56.72 81 VAL A O 1
ATOM 618 N N . VAL A 1 82 ? 9.925 -14.293 -34.535 1.00 51.25 82 VAL A N 1
ATOM 619 C CA . VAL A 1 82 ? 8.456 -14.352 -34.687 1.00 51.25 82 VAL A CA 1
ATOM 620 C C . VAL A 1 82 ? 7.750 -14.921 -33.451 1.00 51.25 82 VAL A C 1
ATOM 622 O O . VAL A 1 82 ? 6.594 -14.596 -33.212 1.00 51.25 82 VAL A O 1
ATOM 625 N N . GLU A 1 83 ? 8.425 -15.753 -32.654 1.00 53.38 83 GLU A N 1
ATOM 626 C CA . GLU A 1 83 ? 7.811 -16.401 -31.482 1.00 53.38 83 GLU A CA 1
ATOM 627 C C . GLU A 1 83 ? 7.941 -15.556 -30.202 1.00 53.38 83 GLU A C 1
ATOM 629 O O . GLU A 1 83 ? 7.119 -15.700 -29.301 1.00 53.38 83 GLU A O 1
ATOM 634 N N . GLU A 1 84 ? 8.933 -14.659 -30.116 1.00 56.94 84 GLU A N 1
ATOM 635 C CA . GLU A 1 84 ? 9.269 -13.959 -28.864 1.00 56.94 84 GLU A CA 1
ATOM 636 C C . GLU A 1 84 ? 9.104 -12.419 -28.893 1.00 56.94 84 GLU A C 1
ATOM 638 O O . GLU A 1 84 ? 9.452 -11.779 -27.903 1.00 56.94 84 GLU A O 1
ATOM 643 N N . GLU A 1 85 ? 8.604 -11.805 -29.983 1.00 68.56 85 GLU A N 1
ATOM 644 C CA . GLU A 1 85 ? 8.475 -10.330 -30.160 1.00 68.56 85 GLU A CA 1
ATOM 645 C C . GLU A 1 85 ? 9.685 -9.533 -29.605 1.00 68.56 85 GLU A C 1
ATOM 647 O O . GLU A 1 85 ? 9.555 -8.550 -28.872 1.00 68.56 85 GLU A O 1
ATOM 652 N N . CYS A 1 86 ? 10.904 -9.990 -29.911 1.00 81.25 86 CYS A N 1
ATOM 653 C CA . CYS A 1 86 ? 12.135 -9.446 -29.334 1.00 81.25 86 CYS A CA 1
ATOM 654 C C . CYS A 1 86 ? 12.684 -8.235 -30.096 1.00 81.25 86 CYS A C 1
ATOM 656 O O . CYS A 1 86 ? 12.744 -8.223 -31.328 1.00 81.25 86 CYS A O 1
ATOM 658 N N . LYS A 1 87 ? 13.212 -7.254 -29.355 1.00 88.12 87 LYS A N 1
ATOM 659 C CA . LYS A 1 87 ? 13.983 -6.132 -29.902 1.00 88.12 87 LYS A CA 1
ATOM 660 C C . LYS A 1 87 ? 15.479 -6.449 -29.894 1.00 88.12 87 LYS A C 1
ATOM 662 O O . LYS A 1 87 ? 16.055 -6.697 -28.840 1.00 88.12 87 LYS A O 1
ATOM 667 N N . PHE A 1 88 ? 16.120 -6.387 -31.057 1.00 88.88 88 PHE A N 1
ATOM 668 C CA . PHE A 1 88 ? 17.570 -6.548 -31.186 1.00 88.88 88 PHE A CA 1
ATOM 669 C C . PHE A 1 88 ? 18.271 -5.202 -31.007 1.00 88.88 88 PHE A C 1
ATOM 671 O O . PHE A 1 88 ? 17.897 -4.220 -31.651 1.00 88.88 88 PHE A O 1
ATOM 678 N N . LEU A 1 89 ? 19.256 -5.149 -30.111 1.00 89.69 89 LEU A N 1
ATOM 679 C CA . LEU A 1 89 ? 20.126 -3.984 -29.953 1.00 89.69 89 LEU A CA 1
ATOM 680 C C . LEU A 1 89 ? 21.299 -4.043 -30.938 1.00 89.69 89 LEU A C 1
ATOM 682 O O . LEU A 1 89 ? 21.601 -5.094 -31.500 1.00 89.69 89 LEU A O 1
ATOM 686 N N . SER A 1 90 ? 21.959 -2.900 -31.129 1.00 86.69 90 SER A N 1
ATOM 687 C CA . SER A 1 90 ? 23.092 -2.763 -32.048 1.00 86.69 90 SER A CA 1
ATOM 688 C C . SER A 1 90 ? 24.214 -3.750 -31.730 1.00 86.69 90 SER A C 1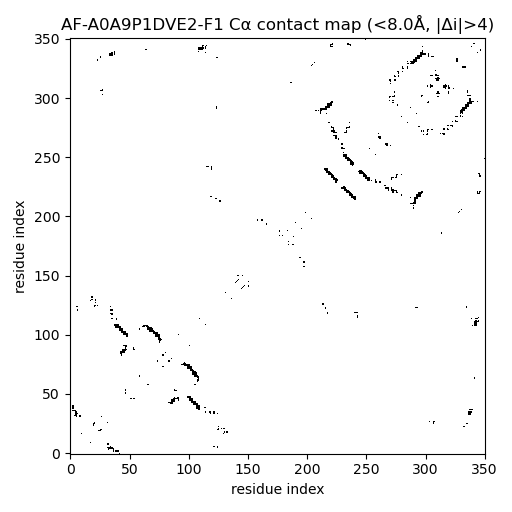
ATOM 690 O O . SER A 1 90 ? 24.579 -3.933 -30.564 1.00 86.69 90 SER A O 1
ATOM 692 N N . GLY A 1 91 ? 24.803 -4.324 -32.772 1.00 83.88 91 GLY A N 1
ATOM 693 C CA . GLY A 1 91 ? 25.882 -5.300 -32.693 1.00 83.88 91 GLY A CA 1
ATOM 694 C C . GLY A 1 91 ? 25.411 -6.752 -32.722 1.00 83.88 91 GLY A C 1
ATOM 695 O O . GLY A 1 91 ? 26.233 -7.634 -32.948 1.00 83.88 91 GLY A O 1
ATOM 696 N N . VAL A 1 92 ? 24.111 -7.029 -32.549 1.00 85.75 92 VAL A N 1
ATOM 697 C CA . VAL A 1 92 ? 23.578 -8.400 -32.670 1.00 85.75 92 VAL A CA 1
ATOM 698 C C . VAL A 1 92 ? 23.504 -8.850 -34.132 1.00 85.75 92 VAL A C 1
ATOM 700 O O . VAL A 1 92 ? 23.585 -10.040 -34.426 1.00 85.75 92 VAL A O 1
ATOM 703 N N . GLU A 1 93 ? 23.362 -7.907 -35.057 1.00 84.69 93 GLU A N 1
ATOM 704 C CA . GLU A 1 93 ? 23.367 -8.116 -36.506 1.00 84.69 93 GLU A CA 1
ATOM 705 C C . GLU A 1 93 ? 24.698 -8.653 -37.055 1.00 84.69 93 GLU A C 1
ATOM 707 O O . GLU A 1 93 ? 24.725 -9.170 -38.168 1.00 84.69 93 GLU A O 1
ATOM 712 N N . HIS A 1 94 ? 25.784 -8.543 -36.287 1.00 87.06 94 HIS A N 1
ATOM 713 C CA . HIS A 1 94 ? 27.119 -9.012 -36.670 1.00 87.06 94 HIS A CA 1
ATOM 714 C C . HIS A 1 94 ? 27.468 -10.395 -36.108 1.00 87.06 94 HIS A C 1
ATOM 716 O O . HIS A 1 94 ? 28.568 -10.877 -36.359 1.00 87.06 94 HIS A O 1
ATOM 722 N N . LEU A 1 95 ? 26.566 -11.002 -35.332 1.00 86.75 95 LEU A N 1
ATOM 723 C CA . LEU A 1 95 ? 26.785 -12.291 -34.682 1.00 86.75 95 LEU A CA 1
ATOM 724 C C . LEU A 1 95 ? 26.244 -13.440 -35.535 1.00 86.75 95 LEU A C 1
ATOM 726 O O . LEU A 1 95 ? 25.123 -13.371 -36.051 1.00 86.75 95 LEU A O 1
ATOM 730 N N . ASP A 1 96 ? 27.019 -14.516 -35.617 1.00 89.19 96 ASP A N 1
ATOM 731 C CA . ASP A 1 96 ? 26.642 -15.751 -36.294 1.00 89.19 96 ASP A CA 1
ATOM 732 C C . ASP A 1 96 ? 25.642 -16.563 -35.455 1.00 89.19 96 ASP A C 1
ATOM 734 O O . ASP A 1 96 ? 25.466 -16.359 -34.255 1.00 89.19 96 ASP A O 1
ATOM 738 N N . HIS A 1 97 ? 24.967 -17.534 -36.076 1.00 87.38 97 HIS A N 1
ATOM 739 C CA . HIS A 1 97 ? 23.939 -18.341 -35.404 1.00 87.38 97 HIS A CA 1
ATOM 740 C C . HIS A 1 97 ? 24.439 -19.125 -34.179 1.00 87.38 97 HIS A C 1
ATOM 742 O O . HIS A 1 97 ? 23.642 -19.390 -33.272 1.00 87.38 97 HIS A O 1
ATOM 748 N N . ASP A 1 98 ? 25.720 -19.490 -34.151 1.00 90.69 98 ASP A N 1
ATOM 749 C CA . ASP A 1 98 ? 26.343 -20.212 -33.040 1.00 90.69 98 ASP A CA 1
ATOM 750 C C . ASP A 1 98 ? 26.883 -19.298 -31.932 1.00 90.69 98 ASP A C 1
ATOM 752 O O . ASP A 1 98 ? 27.204 -19.795 -30.848 1.00 90.69 98 ASP A O 1
ATOM 756 N N . ASP A 1 99 ? 26.929 -17.984 -32.165 1.00 91.38 99 ASP A N 1
ATOM 757 C CA . ASP A 1 99 ? 27.381 -17.024 -31.166 1.00 91.38 99 ASP A CA 1
ATOM 758 C C . ASP A 1 99 ? 26.372 -16.885 -30.027 1.00 91.38 99 ASP A C 1
ATOM 760 O O . ASP A 1 99 ? 25.155 -17.030 -30.194 1.00 91.38 99 ASP A O 1
ATOM 764 N N . MET A 1 100 ? 26.882 -16.570 -28.838 1.00 92.19 100 MET A N 1
ATOM 765 C CA . MET A 1 100 ? 26.043 -16.352 -27.665 1.00 92.19 100 MET A CA 1
ATOM 766 C C . MET A 1 100 ? 25.470 -14.933 -27.664 1.00 92.19 100 MET A C 1
ATOM 768 O O . MET A 1 100 ? 26.193 -13.953 -27.831 1.00 92.19 100 MET A O 1
ATOM 772 N N . VAL A 1 101 ? 24.175 -14.831 -27.380 1.00 92.50 101 VAL A N 1
ATOM 773 C CA . VAL A 1 101 ? 23.453 -13.586 -27.113 1.00 92.50 101 VAL A CA 1
ATOM 774 C C . VAL A 1 101 ? 22.815 -13.618 -25.733 1.00 92.50 101 VAL A C 1
ATOM 776 O O . VAL A 1 101 ? 22.453 -14.679 -25.218 1.00 92.50 101 VAL A O 1
ATOM 779 N N . GLU A 1 102 ? 22.656 -12.446 -25.129 1.00 92.50 102 GLU A N 1
ATOM 780 C CA . GLU A 1 102 ? 21.875 -12.291 -23.907 1.00 92.50 102 GLU A CA 1
ATOM 781 C C . GLU A 1 102 ? 20.444 -11.880 -24.277 1.00 92.50 102 GLU A C 1
ATOM 783 O O . GLU A 1 102 ? 20.239 -10.907 -24.999 1.00 92.50 102 GLU A O 1
ATOM 788 N N . LEU A 1 103 ? 19.456 -12.634 -23.794 1.00 91.50 103 LEU A N 1
ATOM 789 C CA . LEU A 1 103 ? 18.035 -12.305 -23.832 1.00 91.50 103 LEU A CA 1
ATOM 790 C C . LEU A 1 103 ? 17.623 -11.753 -22.464 1.00 91.50 103 LEU A C 1
ATOM 792 O O . LEU A 1 103 ? 17.611 -12.467 -21.457 1.00 91.50 103 LEU A O 1
ATOM 796 N N . CYS A 1 104 ? 17.249 -10.482 -22.443 1.00 92.25 104 CYS A N 1
ATOM 797 C CA . CYS A 1 104 ? 16.801 -9.756 -21.269 1.00 92.25 104 CYS A CA 1
ATOM 798 C C . CYS A 1 104 ? 15.305 -9.469 -21.354 1.00 92.25 104 CYS A C 1
ATOM 800 O O . CYS A 1 104 ? 14.829 -8.862 -22.311 1.00 92.25 104 CYS A O 1
ATOM 802 N N . TRP A 1 105 ? 14.568 -9.837 -20.311 1.00 92.31 105 TRP A N 1
ATOM 803 C CA . TRP A 1 105 ? 13.193 -9.388 -20.122 1.00 92.31 105 TRP A CA 1
ATOM 804 C C . TRP A 1 105 ? 13.204 -8.119 -19.281 1.00 92.31 105 TRP A C 1
ATOM 806 O O . TRP A 1 105 ? 13.683 -8.130 -18.146 1.00 92.31 105 TRP A O 1
ATOM 816 N N . VAL A 1 106 ? 12.684 -7.031 -19.839 1.00 93.50 106 VAL A N 1
ATOM 817 C CA . VAL A 1 106 ? 12.558 -5.740 -19.164 1.00 93.50 106 VAL A CA 1
ATOM 818 C C . VAL A 1 106 ? 11.098 -5.532 -18.791 1.00 93.50 106 VAL A C 1
ATOM 820 O O . VAL A 1 106 ? 10.233 -5.486 -19.662 1.00 93.50 106 VAL A O 1
ATOM 823 N N . GLY A 1 107 ? 10.815 -5.426 -17.496 1.00 93.69 107 GLY A N 1
ATOM 824 C CA . GLY A 1 107 ? 9.493 -5.057 -17.005 1.00 93.69 107 GLY A CA 1
ATOM 825 C C . GLY A 1 107 ? 9.302 -3.551 -17.125 1.00 93.69 107 GLY A C 1
ATOM 826 O O . GLY A 1 107 ? 10.142 -2.791 -16.641 1.00 93.69 107 GLY A O 1
ATOM 827 N N . VAL A 1 108 ? 8.206 -3.127 -17.751 1.00 93.31 108 VAL A N 1
ATOM 828 C CA . VAL A 1 108 ? 7.848 -1.715 -17.919 1.00 93.31 108 VAL A CA 1
ATOM 829 C C . VAL A 1 108 ? 6.675 -1.390 -16.987 1.00 93.31 108 VAL A C 1
ATOM 831 O O . VAL A 1 108 ? 5.648 -2.088 -17.018 1.00 93.31 108 VAL A O 1
ATOM 834 N N . PRO A 1 109 ? 6.806 -0.383 -16.102 1.00 92.81 109 PRO A N 1
ATOM 835 C CA . PRO A 1 109 ? 5.751 -0.036 -15.159 1.00 92.81 109 PRO A CA 1
ATOM 836 C C . PRO A 1 109 ? 4.505 0.467 -15.889 1.00 92.81 109 PRO A C 1
ATOM 838 O O . PRO A 1 109 ? 4.565 0.966 -17.011 1.00 92.81 109 PRO A O 1
ATOM 841 N N . SER A 1 110 ? 3.351 0.313 -15.244 1.00 92.31 110 SER A N 1
ATOM 842 C CA . SER A 1 110 ? 2.110 0.924 -15.731 1.00 92.31 110 SER A CA 1
ATOM 843 C C . SER A 1 110 ? 2.099 2.420 -15.455 1.00 92.31 110 SER A C 1
ATOM 845 O O . SER A 1 110 ? 2.697 2.871 -14.476 1.00 92.31 110 SER A O 1
ATOM 847 N N . THR A 1 111 ? 1.337 3.169 -16.248 1.00 93.50 111 THR A N 1
ATOM 848 C CA . THR A 1 111 ? 0.917 4.510 -15.832 1.00 93.50 111 THR A CA 1
ATOM 849 C C . THR A 1 111 ? 0.062 4.417 -14.555 1.00 93.50 111 THR A C 1
ATOM 851 O O . THR A 1 111 ? -0.518 3.354 -14.286 1.00 93.50 111 THR A O 1
ATOM 854 N N . PRO A 1 112 ? -0.042 5.491 -13.749 1.00 94.12 112 PRO A N 1
ATOM 855 C CA . PRO A 1 112 ? -0.939 5.496 -12.596 1.00 94.12 112 PRO A CA 1
ATOM 856 C C . PRO A 1 112 ? -2.392 5.169 -12.958 1.00 94.12 112 PRO A C 1
ATOM 858 O O . PRO A 1 112 ? -3.032 4.377 -12.271 1.00 94.12 112 PRO A O 1
ATOM 861 N N . GLU A 1 113 ? -2.890 5.697 -14.078 1.00 93.94 113 GLU A N 1
ATOM 862 C CA . GLU A 1 113 ? -4.241 5.424 -14.578 1.00 93.94 113 GLU A CA 1
ATOM 863 C C . GLU A 1 113 ? -4.433 3.942 -14.937 1.00 93.94 113 GLU A C 1
ATOM 865 O O . GLU A 1 113 ? -5.389 3.305 -14.488 1.00 93.94 113 GLU A O 1
ATOM 870 N N . ASP A 1 114 ? -3.488 3.346 -15.669 1.00 94.25 114 ASP A N 1
ATOM 871 C CA . ASP A 1 114 ? -3.529 1.917 -15.995 1.00 94.25 114 ASP A CA 1
ATOM 872 C C . ASP A 1 114 ? -3.481 1.045 -14.737 1.00 94.25 114 ASP A C 1
ATOM 874 O O . ASP A 1 114 ? -4.156 0.014 -14.661 1.00 94.25 114 ASP A O 1
ATOM 878 N N . PHE A 1 115 ? -2.687 1.435 -13.735 1.00 95.19 115 PHE A N 1
ATOM 879 C CA . PHE A 1 115 ? -2.628 0.712 -12.469 1.00 95.19 115 PHE A CA 1
ATOM 880 C C . PHE A 1 115 ? -3.964 0.783 -11.728 1.00 95.19 115 PHE A C 1
ATOM 882 O O . PHE A 1 115 ? -4.469 -0.260 -11.313 1.00 95.19 115 PHE A O 1
ATOM 889 N N . VAL A 1 116 ? -4.565 1.972 -11.609 1.00 95.69 116 VAL A N 1
ATOM 890 C CA . VAL A 1 116 ? -5.890 2.162 -10.994 1.00 95.69 116 VAL A CA 1
ATOM 891 C C . VAL A 1 116 ? -6.946 1.327 -11.716 1.00 95.69 116 VAL A C 1
ATOM 893 O O . VAL A 1 116 ? -7.709 0.616 -11.068 1.00 95.69 116 VAL A O 1
ATOM 896 N N . ASN A 1 117 ? -6.944 1.313 -13.049 1.00 95.31 117 ASN A N 1
ATOM 897 C CA . ASN A 1 117 ? -7.869 0.501 -13.840 1.00 95.31 117 ASN A CA 1
ATOM 898 C C . ASN A 1 117 ? -7.693 -1.006 -13.591 1.00 95.31 117 ASN A C 1
ATOM 900 O O . ASN A 1 117 ? -8.673 -1.750 -13.499 1.00 95.31 117 ASN A O 1
ATOM 904 N N . ARG A 1 118 ? -6.450 -1.486 -13.463 1.00 94.25 118 ARG A N 1
ATOM 905 C CA . ARG A 1 118 ? -6.173 -2.889 -13.107 1.00 94.25 118 ARG A CA 1
ATOM 906 C C . ARG A 1 118 ? -6.559 -3.200 -11.660 1.00 94.25 118 ARG A C 1
ATOM 908 O O . ARG A 1 118 ? -7.089 -4.279 -11.411 1.00 94.25 118 ARG A O 1
ATOM 915 N N . ALA A 1 119 ? -6.338 -2.270 -10.736 1.00 93.94 119 ALA A N 1
ATOM 916 C CA . ALA A 1 119 ? -6.748 -2.375 -9.339 1.00 93.94 119 ALA A CA 1
ATOM 917 C C . ALA A 1 119 ? -8.272 -2.447 -9.193 1.00 93.94 119 ALA A C 1
ATOM 919 O O . ALA A 1 119 ? -8.774 -3.325 -8.493 1.00 93.94 119 ALA A O 1
ATOM 920 N N . TYR A 1 120 ? -8.998 -1.600 -9.923 1.00 94.00 120 TYR A N 1
ATOM 921 C CA . TYR A 1 120 ? -10.456 -1.611 -9.997 1.00 94.00 120 TYR A CA 1
ATOM 922 C C . TYR A 1 120 ? -10.979 -2.967 -10.488 1.00 94.00 120 TYR A C 1
ATOM 924 O O . TYR A 1 120 ? -11.823 -3.581 -9.839 1.00 94.00 120 TYR A O 1
ATOM 932 N N . LYS A 1 121 ? -10.416 -3.483 -11.590 1.00 91.94 121 LYS A N 1
ATOM 933 C CA . LYS A 1 121 ? -10.772 -4.804 -12.139 1.00 91.94 121 LYS A CA 1
ATOM 934 C C . LYS A 1 121 ? -10.435 -5.957 -11.192 1.00 91.94 121 LYS A C 1
ATOM 936 O O . LYS A 1 121 ? -11.147 -6.956 -11.187 1.00 91.94 121 LYS A O 1
ATOM 941 N N . ALA A 1 122 ? -9.348 -5.846 -10.427 1.00 89.25 122 ALA A N 1
ATOM 942 C CA . ALA A 1 122 ? -8.951 -6.863 -9.456 1.00 89.25 122 ALA A CA 1
ATOM 943 C C . ALA A 1 122 ? -9.888 -6.900 -8.237 1.00 89.25 122 ALA A C 1
ATOM 945 O O . ALA A 1 122 ? -10.133 -7.978 -7.693 1.00 89.25 122 ALA A O 1
ATOM 946 N N . GLY A 1 123 ? -10.413 -5.742 -7.822 1.00 89.69 123 GLY A N 1
ATOM 947 C CA . GLY A 1 123 ? -11.289 -5.612 -6.660 1.00 89.69 123 GLY A CA 1
ATOM 948 C C . GLY A 1 123 ? -10.616 -6.048 -5.354 1.00 89.69 123 GLY A C 1
ATOM 949 O O . GLY A 1 123 ? -9.391 -6.129 -5.245 1.00 89.69 123 GLY A O 1
ATOM 950 N N . HIS A 1 124 ? -11.418 -6.331 -4.327 1.00 88.06 124 HIS A N 1
ATOM 951 C CA . HIS A 1 124 ? -10.904 -6.881 -3.077 1.00 88.06 124 HIS A CA 1
ATOM 952 C C . HIS A 1 124 ? -10.751 -8.409 -3.190 1.00 88.06 124 HIS A C 1
ATOM 954 O O . HIS A 1 124 ? -11.710 -9.093 -3.553 1.00 88.06 124 HIS A O 1
ATOM 960 N N . PRO A 1 125 ? -9.632 -9.013 -2.746 1.00 77.81 125 PRO A N 1
ATOM 961 C CA . PRO A 1 125 ? -9.403 -10.466 -2.834 1.00 77.81 125 PRO A CA 1
ATOM 962 C C . PRO A 1 125 ? -10.311 -11.319 -1.930 1.00 77.81 125 PRO A C 1
ATOM 964 O O . PRO A 1 125 ? -10.148 -12.530 -1.833 1.00 77.81 125 PRO A O 1
ATOM 967 N N . ARG A 1 126 ? -11.280 -10.690 -1.261 1.00 71.88 126 ARG A N 1
ATOM 968 C CA . ARG A 1 126 ? -12.250 -11.309 -0.347 1.00 71.88 126 ARG A CA 1
ATOM 969 C C . ARG A 1 126 ? -13.650 -11.242 -0.954 1.00 71.88 126 ARG A C 1
ATOM 971 O O . ARG A 1 126 ? -14.621 -10.947 -0.256 1.00 71.88 126 ARG A O 1
ATOM 978 N N . GLY A 1 127 ? -13.747 -11.469 -2.262 1.00 63.06 127 GLY A N 1
ATOM 979 C CA . GLY A 1 127 ? -15.022 -11.797 -2.887 1.00 63.06 127 GLY A CA 1
ATOM 980 C C . GLY A 1 127 ? -15.601 -13.023 -2.184 1.00 63.06 127 GLY A C 1
ATOM 981 O O . GLY A 1 127 ? -14.894 -14.005 -1.966 1.00 63.06 127 GLY A O 1
ATOM 982 N N . LEU A 1 128 ? -16.866 -12.953 -1.770 1.00 48.56 128 LEU A N 1
ATOM 983 C CA . LEU A 1 128 ? -17.571 -14.024 -1.047 1.00 48.56 128 LEU A CA 1
ATOM 984 C C . LEU A 1 128 ? -17.677 -15.343 -1.839 1.00 48.56 128 LEU A C 1
ATOM 986 O O . LEU A 1 128 ? -18.104 -16.356 -1.291 1.00 48.56 128 LEU A O 1
ATOM 990 N N . ASP A 1 129 ? -17.235 -15.332 -3.093 1.00 49.41 129 ASP A N 1
ATOM 991 C CA . ASP A 1 129 ? -17.176 -16.475 -3.999 1.00 49.41 129 ASP A CA 1
ATOM 992 C C . ASP A 1 129 ? -16.005 -17.422 -3.661 1.00 49.41 129 ASP A C 1
ATOM 994 O O . ASP A 1 129 ? -15.953 -18.561 -4.128 1.00 49.41 129 ASP A O 1
ATOM 998 N N . VAL A 1 130 ? -15.067 -16.981 -2.811 1.00 53.50 130 VAL A N 1
ATOM 999 C CA . VAL A 1 130 ? -13.932 -17.785 -2.342 1.00 53.50 130 VAL A CA 1
ATOM 1000 C C . VAL A 1 130 ? -14.385 -18.671 -1.176 1.00 53.50 130 VAL A C 1
ATOM 1002 O O . VAL A 1 130 ? -14.274 -18.294 -0.016 1.00 53.50 130 VAL A O 1
ATOM 1005 N N . HIS A 1 131 ? -14.931 -19.841 -1.523 1.00 53.59 131 HIS A N 1
ATOM 1006 C CA . HIS A 1 131 ? -15.166 -21.022 -0.678 1.00 53.59 131 HIS A CA 1
ATOM 1007 C C . HIS A 1 131 ? -15.663 -20.750 0.757 1.00 53.59 131 HIS A C 1
ATOM 1009 O O . HIS A 1 131 ? -14.886 -20.542 1.686 1.00 53.59 131 HIS A O 1
ATOM 1015 N N . VAL A 1 132 ? -16.977 -20.885 0.972 1.00 59.03 132 VAL A N 1
ATOM 1016 C CA . VAL A 1 132 ? -17.536 -21.046 2.324 1.00 59.03 132 VAL A CA 1
ATOM 1017 C C . VAL A 1 132 ? -17.077 -22.399 2.876 1.00 59.03 132 VAL A C 1
ATOM 1019 O O . VAL A 1 132 ? -17.641 -23.439 2.528 1.00 59.03 132 VAL A O 1
ATOM 1022 N N . ASP A 1 133 ? -16.043 -22.383 3.712 1.00 62.06 133 ASP A N 1
ATOM 1023 C CA . ASP A 1 133 ? -15.570 -23.571 4.416 1.00 62.06 133 ASP A CA 1
ATOM 1024 C C . ASP A 1 133 ? -16.597 -24.070 5.458 1.00 62.06 133 ASP A C 1
ATOM 1026 O O . ASP A 1 133 ? -17.621 -23.436 5.743 1.00 62.06 133 ASP A O 1
ATOM 1030 N N . GLU A 1 134 ? -16.358 -25.261 6.010 1.00 70.19 134 GLU A N 1
ATOM 1031 C CA . GLU A 1 134 ? -17.256 -25.874 6.997 1.00 70.19 134 GLU A CA 1
ATOM 1032 C C . GLU A 1 134 ? -17.397 -25.013 8.262 1.00 70.19 134 GLU A C 1
ATOM 1034 O O . GLU A 1 134 ? -18.497 -24.872 8.798 1.00 70.19 134 GLU A O 1
ATOM 1039 N N . ALA A 1 135 ? -16.321 -24.337 8.677 1.00 68.94 135 ALA A N 1
ATOM 1040 C CA . ALA A 1 135 ? -16.336 -23.450 9.834 1.00 68.94 135 ALA A CA 1
ATOM 1041 C C . ALA A 1 135 ? -17.283 -22.255 9.626 1.00 68.94 135 ALA A C 1
ATOM 1043 O O . ALA A 1 135 ? -18.074 -21.927 10.514 1.00 68.94 135 ALA A O 1
ATOM 1044 N N . MET A 1 136 ? -17.260 -21.626 8.450 1.00 67.06 136 MET A N 1
ATOM 1045 C CA . MET A 1 136 ? -18.174 -20.541 8.095 1.00 67.06 136 MET A CA 1
ATOM 1046 C C . MET A 1 136 ? -19.620 -21.029 7.993 1.00 67.06 136 MET A C 1
ATOM 1048 O O . MET A 1 136 ? -20.524 -20.343 8.472 1.00 67.06 136 MET A O 1
ATOM 1052 N N . ARG A 1 137 ? -19.858 -22.231 7.447 1.00 75.06 137 ARG A N 1
ATOM 1053 C CA . ARG A 1 137 ? -21.200 -22.846 7.430 1.00 75.06 137 ARG A CA 1
ATOM 1054 C C . ARG A 1 137 ? -21.749 -23.052 8.838 1.00 75.06 137 ARG A C 1
ATOM 1056 O O . ARG A 1 137 ? -22.903 -22.704 9.095 1.00 75.06 137 ARG A O 1
ATOM 1063 N N . ASP A 1 138 ? -20.926 -23.557 9.750 1.00 81.38 138 ASP A N 1
ATOM 1064 C CA . ASP A 1 138 ? -21.305 -23.769 11.145 1.00 81.38 138 ASP A CA 1
ATOM 1065 C C . ASP A 1 138 ? -21.587 -22.456 11.872 1.00 81.38 138 ASP A C 1
ATOM 1067 O O . ASP A 1 138 ? -22.553 -22.361 12.630 1.00 81.38 138 ASP A O 1
ATOM 1071 N N . VAL A 1 139 ? -20.787 -21.415 11.623 1.00 77.56 139 VAL A N 1
ATOM 1072 C CA . VAL A 1 139 ? -21.037 -20.076 12.171 1.00 77.56 139 VAL A CA 1
ATOM 1073 C C . VAL A 1 139 ? -22.354 -19.519 11.638 1.00 77.56 139 VAL A C 1
ATOM 1075 O O . VAL A 1 139 ? -23.151 -19.009 12.428 1.00 77.56 139 VAL A O 1
ATOM 1078 N N . THR A 1 140 ? -22.627 -19.637 10.339 1.00 78.06 140 THR A N 1
ATOM 1079 C CA . THR A 1 140 ? -23.887 -19.170 9.748 1.00 78.06 140 THR A CA 1
ATOM 1080 C C . THR A 1 140 ? -25.083 -19.931 10.317 1.00 78.06 140 THR A C 1
ATOM 1082 O O . THR A 1 140 ? -26.049 -19.297 10.736 1.00 78.06 140 THR A O 1
ATOM 1085 N N . ARG A 1 141 ? -25.009 -21.264 10.441 1.00 83.19 141 ARG A N 1
ATOM 1086 C CA . ARG A 1 141 ? -26.047 -22.073 11.105 1.00 83.19 141 ARG A CA 1
ATOM 1087 C C . ARG A 1 141 ? -26.258 -21.626 12.553 1.00 83.19 141 ARG A C 1
ATOM 1089 O O . ARG A 1 141 ? -27.388 -21.344 12.937 1.00 83.19 141 ARG A O 1
ATOM 1096 N N . ALA A 1 142 ? -25.182 -21.466 13.321 1.00 84.19 142 ALA A N 1
ATOM 1097 C CA . ALA A 1 142 ? -25.265 -21.067 14.722 1.00 84.19 142 ALA A CA 1
ATOM 1098 C C . ALA A 1 142 ? -25.838 -19.656 14.933 1.00 84.19 142 ALA A C 1
ATOM 1100 O O . ALA A 1 142 ? -26.410 -19.387 15.986 1.00 84.19 142 ALA A O 1
ATOM 1101 N N . ASN A 1 143 ? -25.665 -18.741 13.970 1.00 81.94 143 ASN A N 1
ATOM 1102 C CA . ASN A 1 143 ? -26.191 -17.375 14.061 1.00 81.94 1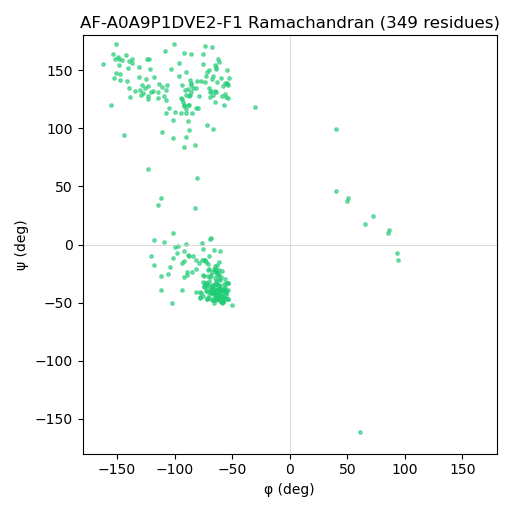43 ASN A CA 1
ATOM 1103 C C . ASN A 1 143 ? -27.591 -17.210 13.447 1.00 81.94 143 ASN A C 1
ATOM 1105 O O . ASN A 1 143 ? -28.306 -16.313 13.884 1.00 81.94 143 ASN A O 1
ATOM 1109 N N . LEU A 1 144 ? -27.971 -18.016 12.447 1.00 83.06 144 LEU A N 1
ATOM 1110 C CA . LEU A 1 144 ? -29.219 -17.830 11.689 1.00 83.06 144 LEU A CA 1
ATOM 1111 C C . LEU A 1 144 ? -30.273 -18.919 11.913 1.00 83.06 144 LEU A C 1
ATOM 1113 O O . LEU A 1 144 ? -31.454 -18.649 11.716 1.00 83.06 144 LEU A O 1
ATOM 1117 N N . LEU A 1 145 ? -29.866 -20.139 12.271 1.00 88.19 145 LEU A N 1
ATOM 1118 C CA . LEU A 1 145 ? -30.759 -21.297 12.387 1.00 88.19 145 LEU A CA 1
ATOM 1119 C C . LEU A 1 145 ? -30.918 -21.765 13.838 1.00 88.19 145 LEU A C 1
ATOM 1121 O O . LEU A 1 145 ? -32.021 -22.126 14.245 1.00 88.19 145 LEU A O 1
ATOM 1125 N N . ASP A 1 146 ? -29.840 -21.752 14.624 1.00 87.19 146 ASP A N 1
ATOM 1126 C CA . ASP A 1 146 ? -29.892 -22.211 16.013 1.00 87.19 146 ASP A CA 1
ATOM 1127 C C . ASP A 1 146 ? -30.663 -21.225 16.916 1.00 87.19 146 ASP A C 1
ATOM 1129 O O . ASP A 1 146 ? -30.591 -20.005 16.727 1.00 87.19 146 ASP A O 1
ATOM 1133 N N . PRO A 1 147 ? -31.351 -21.711 17.970 1.00 93.06 147 PRO A N 1
ATOM 1134 C CA . PRO A 1 147 ? -32.008 -20.835 18.933 1.00 93.06 147 PRO A CA 1
ATOM 1135 C C . PRO A 1 147 ? -31.019 -19.853 19.599 1.00 93.06 147 PRO A C 1
ATOM 1137 O O . PRO A 1 147 ? -29.964 -20.286 20.081 1.00 93.06 147 PRO A O 1
ATOM 1140 N N . PRO A 1 148 ? -31.363 -18.554 19.752 1.00 87.94 148 PRO A N 1
ATOM 1141 C CA . PRO A 1 148 ? -30.434 -17.525 20.240 1.00 87.94 148 PRO A CA 1
ATOM 1142 C C . PRO A 1 148 ? -29.738 -17.842 21.575 1.00 87.94 148 PRO A C 1
ATOM 1144 O O . PRO A 1 148 ? -28.575 -17.485 21.783 1.00 87.94 148 PRO A O 1
ATOM 1147 N N . PHE A 1 149 ? -30.417 -18.547 22.487 1.00 89.75 149 PHE A N 1
ATOM 1148 C CA . PHE A 1 149 ? -29.857 -18.903 23.794 1.00 89.75 149 PHE A CA 1
ATOM 1149 C C . PHE A 1 149 ? -28.723 -19.939 23.706 1.00 89.75 149 PHE A C 1
ATOM 1151 O O . PHE A 1 149 ? -27.829 -19.937 24.554 1.00 89.75 149 PHE A O 1
ATOM 1158 N N . VAL A 1 150 ? -28.725 -20.809 22.688 1.00 89.12 150 VAL A N 1
ATOM 1159 C CA . VAL A 1 150 ? -27.675 -21.819 22.474 1.00 89.12 150 VAL A CA 1
ATOM 1160 C C . VAL A 1 150 ? -26.371 -21.120 22.105 1.00 89.12 150 VAL A C 1
ATOM 1162 O O . VAL A 1 150 ? -25.330 -21.360 22.725 1.00 89.12 150 VAL A O 1
ATOM 1165 N N . LEU A 1 151 ? -26.447 -20.176 21.163 1.00 85.62 151 LEU A N 1
ATOM 1166 C CA . LEU A 1 151 ? -25.319 -19.339 20.771 1.00 85.62 151 LEU A CA 1
ATOM 1167 C C . LEU A 1 151 ? -24.817 -18.482 21.941 1.00 85.62 151 LEU A C 1
ATOM 1169 O O . LEU A 1 151 ? -23.610 -18.422 22.186 1.00 85.62 151 LEU A O 1
ATOM 1173 N N . ALA A 1 152 ? -25.726 -17.861 22.700 1.00 85.25 152 ALA A N 1
ATOM 1174 C CA . ALA A 1 152 ? -25.374 -17.073 23.880 1.00 85.25 152 ALA A CA 1
ATOM 1175 C C . ALA A 1 152 ? -24.642 -17.918 24.938 1.00 85.25 152 ALA A C 1
ATOM 1177 O O . ALA A 1 152 ? -23.591 -17.508 25.434 1.00 85.25 152 ALA A O 1
ATOM 1178 N N . LYS A 1 153 ? -25.126 -19.135 25.225 1.00 90.31 153 LYS A N 1
ATOM 1179 C CA . LYS A 1 153 ? -24.472 -20.081 26.143 1.00 90.31 153 LYS A CA 1
ATOM 1180 C C . LYS A 1 153 ? -23.079 -20.477 25.648 1.00 90.31 153 LYS A C 1
ATOM 1182 O O . LYS A 1 153 ? -22.134 -20.460 26.436 1.00 90.31 153 LYS A O 1
ATOM 1187 N N . LYS A 1 154 ? -22.924 -20.784 24.353 1.00 86.75 154 LYS A N 1
ATOM 1188 C CA . LYS A 1 154 ? -21.624 -21.114 23.739 1.00 86.75 154 LYS A CA 1
ATOM 1189 C C . LYS A 1 154 ? -20.631 -19.952 23.880 1.00 86.75 154 LYS A C 1
ATOM 1191 O O . LYS A 1 154 ? -19.506 -20.171 24.327 1.00 86.75 154 LYS A O 1
ATOM 1196 N N . ARG A 1 155 ? -21.058 -18.716 23.585 1.00 85.62 155 ARG A N 1
ATOM 1197 C CA . ARG A 1 155 ? -20.250 -17.490 23.756 1.00 85.62 155 ARG A CA 1
ATOM 1198 C C . ARG A 1 155 ? -19.864 -17.250 25.219 1.00 85.62 155 ARG A C 1
ATOM 1200 O O . ARG A 1 155 ? -18.698 -16.983 25.499 1.00 85.62 155 ARG A O 1
ATOM 1207 N N . ALA A 1 156 ? -20.801 -17.409 26.154 1.00 86.75 156 ALA A N 1
ATOM 1208 C CA . ALA A 1 156 ? -20.546 -17.235 27.584 1.00 86.75 156 ALA A CA 1
ATOM 1209 C C . ALA A 1 156 ? -19.534 -18.258 28.127 1.00 86.75 156 ALA A C 1
ATOM 1211 O O . ALA A 1 156 ? -18.618 -17.893 28.863 1.00 86.75 156 ALA A O 1
ATOM 1212 N N . LEU A 1 157 ? -19.655 -19.531 27.735 1.00 89.44 157 LEU A N 1
ATOM 1213 C CA . LEU A 1 157 ? -18.698 -20.578 28.109 1.00 89.44 157 LEU A CA 1
ATOM 1214 C C . LEU A 1 157 ? -17.306 -20.315 27.523 1.00 89.44 157 LEU A C 1
ATOM 1216 O O . LEU A 1 157 ? -16.307 -20.488 28.222 1.00 89.44 157 LEU A O 1
ATOM 1220 N N . TYR A 1 158 ? -17.240 -19.861 26.269 1.00 83.56 158 TYR A N 1
ATOM 1221 C CA . TYR A 1 158 ? -15.985 -19.485 25.620 1.00 83.56 158 TYR A CA 1
ATOM 1222 C C . TYR A 1 158 ? -15.288 -18.339 26.364 1.00 83.56 158 TYR A C 1
ATOM 1224 O O . TYR A 1 158 ? -14.113 -18.451 26.708 1.00 83.56 158 TYR A O 1
ATOM 1232 N N . LEU A 1 159 ? -16.028 -17.275 26.693 1.00 80.94 159 LEU A N 1
ATOM 1233 C CA . LEU A 1 159 ? -15.521 -16.162 27.496 1.00 80.94 159 LEU A CA 1
ATOM 1234 C C . LEU A 1 159 ? -15.053 -16.627 28.876 1.00 80.94 159 LEU A C 1
ATOM 1236 O O . LEU A 1 159 ? -13.928 -16.330 29.264 1.00 80.94 159 LEU A O 1
ATOM 1240 N N . LYS A 1 160 ? -15.859 -17.429 29.584 1.00 86.38 160 LYS A N 1
ATOM 1241 C CA . LYS A 1 160 ? -15.501 -17.973 30.902 1.00 86.38 160 LYS A CA 1
ATOM 1242 C C . LYS A 1 160 ? -14.179 -18.746 30.863 1.00 86.38 160 LYS A C 1
ATOM 1244 O O . LYS A 1 160 ? -13.345 -18.558 31.747 1.00 86.38 160 LYS A O 1
ATOM 1249 N N . ARG A 1 161 ? -13.968 -19.576 29.833 1.00 86.38 161 ARG A N 1
ATOM 1250 C CA . ARG A 1 161 ? -12.714 -20.318 29.618 1.00 86.38 161 ARG A CA 1
ATOM 1251 C C . ARG A 1 161 ? -11.519 -19.373 29.483 1.00 86.38 161 ARG A C 1
ATOM 1253 O O . ARG A 1 161 ? -10.515 -19.571 30.162 1.00 86.38 161 ARG A O 1
ATOM 1260 N N . TRP A 1 162 ? -11.612 -18.355 28.630 1.00 78.56 162 TRP A N 1
ATOM 1261 C CA . TRP A 1 162 ? -10.489 -17.442 28.389 1.00 78.56 162 TRP A CA 1
ATOM 1262 C C . TRP A 1 162 ? -10.239 -16.475 29.545 1.00 78.56 162 TRP A C 1
ATOM 1264 O O . TRP A 1 162 ? -9.084 -16.188 29.843 1.00 78.56 162 TRP A O 1
ATOM 1274 N N . THR A 1 163 ? -11.279 -16.049 30.264 1.00 81.00 163 THR A N 1
ATOM 1275 C CA . THR A 1 163 ? -11.129 -15.285 31.509 1.00 81.00 163 THR A CA 1
ATOM 1276 C C . THR A 1 163 ? -10.407 -16.099 32.582 1.00 81.00 163 THR A C 1
ATOM 1278 O O . THR A 1 163 ? -9.502 -15.580 33.234 1.00 81.00 163 THR A O 1
ATOM 1281 N N . ALA A 1 164 ? -10.754 -17.381 32.748 1.00 85.81 164 ALA A N 1
ATOM 1282 C CA . ALA A 1 164 ? -10.041 -18.270 33.665 1.00 85.81 164 ALA A CA 1
ATOM 1283 C C . ALA A 1 164 ? -8.570 -18.430 33.249 1.00 85.81 164 ALA A C 1
ATOM 1285 O O . ALA A 1 164 ? -7.676 -18.219 34.067 1.00 85.81 164 ALA A O 1
ATOM 1286 N N . ARG A 1 165 ? -8.313 -18.680 31.958 1.00 81.50 165 ARG A N 1
ATOM 1287 C CA . ARG A 1 165 ? -6.951 -18.818 31.427 1.00 81.50 165 ARG A CA 1
ATOM 1288 C C . ARG A 1 165 ? -6.108 -17.551 31.596 1.00 81.50 165 ARG A C 1
ATOM 1290 O O . ARG A 1 165 ? -4.927 -17.645 31.910 1.00 81.50 165 ARG A O 1
ATOM 1297 N N . ALA A 1 166 ? -6.706 -16.374 31.424 1.00 80.44 166 ALA A N 1
ATOM 1298 C CA . ALA A 1 166 ? -6.039 -15.099 31.675 1.00 80.44 166 ALA A CA 1
ATOM 1299 C C . ALA A 1 166 ? -5.631 -14.939 33.141 1.00 80.44 166 ALA A C 1
ATOM 1301 O O . ALA A 1 166 ? -4.525 -14.489 33.424 1.00 80.44 166 ALA A O 1
ATOM 1302 N N . LYS A 1 167 ? -6.491 -15.361 34.074 1.00 83.94 167 LYS A N 1
ATOM 1303 C CA . LYS A 1 167 ? -6.174 -15.349 35.504 1.00 83.94 167 LYS A CA 1
ATOM 1304 C C . LYS A 1 167 ? -5.050 -16.329 35.853 1.00 83.94 167 LYS A C 1
ATOM 1306 O O . LYS A 1 167 ? -4.171 -15.971 36.627 1.00 83.94 167 LYS A O 1
ATOM 1311 N N . GLU A 1 168 ? -5.063 -17.530 35.276 1.00 87.56 168 GLU A N 1
ATOM 1312 C CA . GLU A 1 168 ? -4.003 -18.535 35.461 1.00 87.56 168 GLU A CA 1
ATOM 1313 C C . GLU A 1 168 ? -2.636 -18.034 34.979 1.00 87.56 168 GLU A C 1
ATOM 1315 O O . GLU A 1 168 ? -1.628 -18.233 35.651 1.00 87.56 168 GLU A O 1
ATOM 1320 N N . LEU A 1 169 ? -2.599 -17.377 33.817 1.00 82.81 169 LEU A N 1
ATOM 1321 C CA . LEU A 1 169 ? -1.354 -16.933 33.191 1.00 82.81 169 LEU A CA 1
ATOM 1322 C C . LEU A 1 169 ? -0.834 -15.595 33.724 1.00 82.81 169 LEU A C 1
ATOM 1324 O O . LEU A 1 169 ? 0.310 -15.254 33.439 1.00 82.81 169 LEU A O 1
ATOM 1328 N N . ALA A 1 170 ? -1.620 -14.865 34.521 1.00 81.25 170 ALA A N 1
ATOM 1329 C CA . ALA A 1 170 ? -1.258 -13.534 35.008 1.00 81.25 170 ALA A CA 1
ATOM 1330 C C . ALA A 1 170 ? 0.099 -13.506 35.739 1.00 81.25 170 ALA A C 1
ATOM 1332 O O . ALA A 1 170 ? 0.903 -12.610 35.506 1.00 81.25 170 ALA A O 1
ATOM 1333 N N . GLY A 1 171 ? 0.383 -14.507 36.581 1.00 83.81 171 GLY A N 1
ATOM 1334 C CA . GLY A 1 171 ? 1.663 -14.597 37.294 1.00 83.81 171 GLY A CA 1
ATOM 1335 C C . GLY A 1 171 ? 2.853 -14.878 36.369 1.00 83.81 171 GLY A C 1
ATOM 1336 O O . GLY A 1 171 ? 3.907 -14.265 36.517 1.00 83.81 171 GLY A O 1
ATOM 1337 N N . ALA A 1 172 ? 2.676 -15.764 35.384 1.00 82.25 172 ALA A N 1
ATOM 1338 C CA . ALA A 1 172 ? 3.707 -16.073 34.393 1.00 82.25 172 ALA A CA 1
ATOM 1339 C C . ALA A 1 172 ? 3.974 -14.883 33.454 1.00 82.25 172 ALA A C 1
ATOM 1341 O O . ALA A 1 172 ? 5.119 -14.622 33.097 1.00 82.25 172 ALA A O 1
ATOM 1342 N N . GLU A 1 173 ? 2.930 -14.132 33.092 1.00 77.69 173 GLU A N 1
ATOM 1343 C CA . GLU A 1 173 ? 3.042 -12.899 32.308 1.00 77.69 173 GLU A CA 1
ATOM 1344 C C . GLU A 1 173 ? 3.849 -11.834 33.071 1.00 77.69 173 GLU A C 1
ATOM 1346 O O . GLU A 1 173 ? 4.714 -11.183 32.489 1.00 77.69 173 GLU A O 1
ATOM 1351 N N . GLU A 1 174 ? 3.639 -11.707 34.385 1.00 79.31 174 GLU A N 1
ATOM 1352 C CA . GLU A 1 174 ? 4.398 -10.788 35.243 1.00 79.31 174 GLU A CA 1
ATOM 1353 C C . GLU A 1 174 ? 5.873 -11.200 35.393 1.00 79.31 174 GLU A C 1
ATOM 1355 O O . GLU A 1 174 ? 6.770 -10.363 35.291 1.00 79.31 174 GLU A O 1
ATOM 1360 N N . GLN A 1 175 ? 6.148 -12.497 35.564 1.00 82.69 175 GLN A N 1
ATOM 1361 C CA . GLN A 1 175 ? 7.520 -13.021 35.604 1.00 82.69 175 GLN A CA 1
ATOM 1362 C C . GLN A 1 175 ? 8.258 -12.793 34.284 1.00 82.69 175 GLN A C 1
ATOM 1364 O O . GLN A 1 175 ? 9.418 -12.382 34.289 1.00 82.69 175 GLN A O 1
ATOM 1369 N N . LEU A 1 176 ? 7.580 -13.016 33.156 1.00 77.75 176 LEU A N 1
ATOM 1370 C CA . LEU A 1 176 ? 8.132 -12.736 31.837 1.00 77.75 176 LEU A CA 1
ATOM 1371 C C . LEU A 1 176 ? 8.455 -11.241 31.690 1.00 77.75 176 LEU A C 1
ATOM 1373 O O . LEU A 1 176 ? 9.544 -10.902 31.239 1.00 77.75 176 LEU A O 1
ATOM 1377 N N . ARG A 1 177 ? 7.562 -10.342 32.136 1.00 72.62 177 ARG A N 1
ATOM 1378 C CA . ARG A 1 177 ? 7.802 -8.884 32.144 1.00 72.62 177 ARG A CA 1
ATOM 1379 C C . ARG A 1 177 ? 9.015 -8.487 32.980 1.00 72.62 177 ARG A C 1
ATOM 1381 O O . ARG A 1 177 ? 9.785 -7.626 32.556 1.00 72.62 177 ARG A O 1
ATOM 1388 N N . ALA A 1 178 ? 9.198 -9.100 34.148 1.00 80.38 178 ALA A N 1
ATOM 1389 C CA . ALA A 1 178 ? 10.325 -8.811 35.034 1.00 80.38 178 ALA A CA 1
ATOM 1390 C C . ALA A 1 178 ? 11.686 -9.158 34.403 1.00 80.38 178 ALA A C 1
ATOM 1392 O O . ALA A 1 178 ? 12.694 -8.542 34.742 1.00 80.38 178 ALA A O 1
ATOM 1393 N N . GLN A 1 179 ? 11.709 -10.107 33.464 1.00 81.56 179 GLN A N 1
ATOM 1394 C CA . GLN A 1 179 ? 12.908 -10.516 32.726 1.00 81.56 179 GLN A CA 1
ATOM 1395 C C . GLN A 1 179 ? 13.150 -9.683 31.457 1.00 81.56 179 GLN A C 1
ATOM 1397 O O . GLN A 1 179 ? 14.205 -9.802 30.836 1.00 81.56 179 GLN A O 1
ATOM 1402 N N . MET A 1 180 ? 12.199 -8.835 31.054 1.00 77.75 180 MET A N 1
ATOM 1403 C CA . MET A 1 180 ? 12.352 -7.994 29.867 1.00 77.75 180 MET A CA 1
ATOM 1404 C C . MET A 1 180 ? 13.327 -6.836 30.129 1.00 77.75 180 MET A C 1
ATOM 1406 O O . MET A 1 180 ? 13.231 -6.212 31.193 1.00 77.75 180 MET A O 1
ATOM 1410 N N . PRO A 1 181 ? 14.192 -6.487 29.156 1.00 78.94 181 PRO A N 1
ATOM 1411 C CA . PRO A 1 181 ? 14.977 -5.255 29.189 1.00 78.94 181 PRO A CA 1
ATOM 1412 C C . PRO A 1 181 ? 14.091 -4.014 29.360 1.00 78.94 181 PRO A C 1
ATOM 1414 O O . PRO A 1 181 ? 12.962 -3.990 28.865 1.00 78.94 181 PRO A O 1
ATOM 1417 N N . ASP A 1 182 ? 14.605 -2.958 29.993 1.00 74.94 182 ASP A N 1
ATOM 1418 C CA . ASP A 1 182 ? 13.815 -1.761 30.331 1.00 74.94 182 ASP A CA 1
ATOM 1419 C C . ASP A 1 182 ? 13.161 -1.101 29.111 1.00 74.94 182 ASP A C 1
ATOM 1421 O O . ASP A 1 182 ? 11.998 -0.698 29.166 1.00 74.94 182 ASP A O 1
ATOM 1425 N N . HIS A 1 183 ? 13.863 -1.074 27.974 1.00 68.06 183 HIS A N 1
ATOM 1426 C CA . HIS A 1 183 ? 13.324 -0.549 26.718 1.00 68.06 183 HIS A CA 1
ATOM 1427 C C . HIS A 1 183 ? 12.135 -1.376 26.192 1.00 68.06 183 HIS A C 1
ATOM 1429 O O . HIS A 1 183 ? 11.199 -0.813 25.634 1.00 68.06 183 HIS A O 1
ATOM 1435 N N . VAL A 1 184 ? 12.115 -2.695 26.423 1.00 63.47 184 VAL A N 1
ATOM 1436 C CA . VAL A 1 184 ? 10.983 -3.574 26.076 1.00 63.47 184 VAL A CA 1
ATOM 1437 C C . VAL A 1 184 ? 9.859 -3.414 27.098 1.00 63.47 184 VAL A C 1
ATOM 1439 O O . VAL A 1 184 ? 8.690 -3.304 26.732 1.00 63.47 184 VAL A O 1
ATOM 1442 N N . ARG A 1 185 ? 10.184 -3.330 28.391 1.00 66.88 185 ARG A N 1
ATOM 1443 C CA . ARG A 1 185 ? 9.195 -3.145 29.461 1.00 66.88 185 ARG A CA 1
ATOM 1444 C C . ARG A 1 185 ? 8.464 -1.806 29.348 1.00 66.88 185 ARG A C 1
ATOM 1446 O O . ARG A 1 185 ? 7.269 -1.759 29.617 1.00 66.88 185 ARG A O 1
ATOM 1453 N N . GLY A 1 186 ? 9.128 -0.750 28.881 1.00 62.41 186 GLY A N 1
ATOM 1454 C CA . GLY A 1 186 ? 8.487 0.534 28.580 1.00 62.41 186 GLY A CA 1
ATOM 1455 C C . GLY A 1 186 ? 7.418 0.448 27.481 1.00 62.41 186 GLY A C 1
ATOM 1456 O O . GLY A 1 186 ? 6.435 1.182 27.527 1.00 62.41 186 GLY A O 1
ATOM 1457 N N . VAL A 1 187 ? 7.564 -0.485 26.532 1.00 58.00 187 VAL A N 1
ATOM 1458 C CA . VAL A 1 187 ? 6.648 -0.666 25.389 1.00 58.00 187 VAL A CA 1
ATOM 1459 C C . VAL A 1 187 ? 5.554 -1.706 25.675 1.00 58.00 187 VAL A C 1
ATOM 1461 O O . VAL A 1 187 ? 4.396 -1.527 25.288 1.00 58.00 187 VAL A O 1
ATOM 1464 N N . VAL A 1 188 ? 5.901 -2.798 26.363 1.00 57.62 188 VAL A N 1
ATOM 1465 C CA . VAL A 1 188 ? 5.022 -3.964 26.590 1.00 57.62 188 VAL A CA 1
ATOM 1466 C C . VAL A 1 188 ? 4.445 -3.997 28.013 1.00 57.62 188 VAL A C 1
ATOM 1468 O O . VAL A 1 188 ? 3.419 -4.628 28.256 1.00 57.62 188 VAL A O 1
ATOM 1471 N N . GLY A 1 189 ? 5.052 -3.289 28.967 1.00 57.25 189 GLY A N 1
ATOM 1472 C CA . GLY A 1 189 ? 4.717 -3.361 30.395 1.00 57.25 189 GLY A CA 1
ATOM 1473 C C . GLY A 1 189 ? 3.289 -2.938 30.738 1.00 57.25 189 GLY A C 1
ATOM 1474 O O . GLY A 1 189 ? 2.725 -3.443 31.702 1.00 57.25 189 GLY A O 1
ATOM 1475 N N . GLN A 1 190 ? 2.668 -2.083 29.920 1.00 56.75 190 GLN A N 1
ATOM 1476 C CA . GLN A 1 190 ? 1.266 -1.677 30.092 1.00 56.75 190 GLN A CA 1
ATOM 1477 C C . GLN A 1 190 ? 0.271 -2.559 29.316 1.00 56.75 190 GLN A C 1
ATOM 1479 O O . GLN A 1 190 ? -0.932 -2.518 29.575 1.00 56.75 190 GLN A O 1
ATOM 1484 N N . LYS A 1 191 ? 0.743 -3.375 28.365 1.00 59.19 191 LYS A N 1
ATOM 1485 C CA . LYS A 1 191 ? -0.113 -4.191 27.498 1.00 59.19 191 LYS A CA 1
ATOM 1486 C C . LYS A 1 191 ? -0.372 -5.540 28.171 1.00 59.19 191 LYS A C 1
ATOM 1488 O O . LYS A 1 191 ? 0.503 -6.400 28.228 1.00 59.19 191 LYS A O 1
ATOM 1493 N N . ARG A 1 192 ? -1.587 -5.735 28.687 1.00 63.56 192 ARG A N 1
ATOM 1494 C CA . ARG A 1 192 ? -2.083 -7.042 29.151 1.00 63.56 192 ARG A CA 1
ATOM 1495 C C . ARG A 1 192 ? -2.770 -7.749 27.992 1.00 63.56 192 ARG A C 1
ATOM 1497 O O . ARG A 1 192 ? -3.957 -7.531 27.756 1.00 63.56 192 ARG A O 1
ATOM 1504 N N . SER A 1 193 ? -2.032 -8.570 27.250 1.00 64.56 193 SER A N 1
ATOM 1505 C CA . SER A 1 193 ? -2.463 -9.131 25.959 1.00 64.56 193 SER A CA 1
ATOM 1506 C C . SER A 1 193 ? -3.801 -9.873 26.055 1.00 64.56 193 SER A C 1
ATOM 1508 O O . SER A 1 193 ? -4.669 -9.721 25.199 1.00 64.56 193 SER A O 1
ATOM 1510 N N . LEU A 1 194 ? -4.011 -10.622 27.142 1.00 62.41 194 LEU A N 1
ATOM 1511 C CA . LEU A 1 194 ? -5.249 -11.372 27.368 1.00 62.41 194 LEU A CA 1
ATOM 1512 C C . LEU A 1 194 ? -6.423 -10.481 27.795 1.00 62.41 194 LEU A C 1
ATOM 1514 O O . LEU A 1 194 ? -7.557 -10.761 27.417 1.00 62.41 194 LEU A O 1
ATOM 1518 N N . GLN A 1 195 ? -6.170 -9.393 28.526 1.00 63.22 195 GLN A N 1
ATOM 1519 C CA . GLN A 1 195 ? -7.213 -8.420 28.871 1.00 63.22 195 GLN A CA 1
ATOM 1520 C C . GLN A 1 195 ? -7.589 -7.557 27.670 1.00 63.22 195 GLN A C 1
ATOM 1522 O O . GLN A 1 195 ? -8.764 -7.275 27.478 1.00 63.22 195 GLN A O 1
ATOM 1527 N N . PHE A 1 196 ? -6.622 -7.203 26.821 1.00 68.00 196 PHE A N 1
ATOM 1528 C CA . PHE A 1 196 ? -6.890 -6.565 25.537 1.00 68.00 196 PHE A CA 1
ATOM 1529 C C . PHE A 1 196 ? -7.788 -7.448 24.663 1.00 68.00 196 PHE A C 1
ATOM 1531 O O . PHE A 1 196 ? -8.818 -6.980 24.185 1.00 68.00 196 PHE A O 1
ATOM 1538 N N . LEU A 1 197 ? -7.460 -8.739 24.514 1.00 67.00 197 LEU A N 1
ATOM 1539 C CA . LEU A 1 197 ? -8.300 -9.686 23.773 1.00 67.00 197 LEU A CA 1
ATOM 1540 C C . LEU A 1 197 ? -9.687 -9.843 24.408 1.00 67.00 197 LEU A C 1
ATOM 1542 O O . LEU A 1 197 ? -10.689 -9.812 23.699 1.00 67.00 197 LEU A O 1
ATOM 1546 N N . GLN A 1 198 ? -9.766 -9.967 25.735 1.00 66.56 198 GLN A N 1
ATOM 1547 C CA . GLN A 1 198 ? -11.040 -10.024 26.451 1.00 66.56 198 GLN A CA 1
ATOM 1548 C C . GLN A 1 198 ? -11.881 -8.770 26.183 1.00 66.56 198 GLN A C 1
ATOM 1550 O O . GLN A 1 198 ? -13.051 -8.889 25.827 1.00 66.56 198 GLN A O 1
ATOM 1555 N N . GLN A 1 199 ? -11.283 -7.584 26.300 1.00 68.50 199 GLN A N 1
ATOM 1556 C CA . GLN A 1 199 ? -11.961 -6.318 26.056 1.00 68.50 199 GLN A CA 1
ATOM 1557 C C . GLN A 1 199 ? -12.424 -6.221 24.605 1.00 68.50 199 GLN A C 1
ATOM 1559 O O . GLN A 1 199 ? -13.580 -5.898 24.375 1.00 68.50 199 GLN A O 1
ATOM 1564 N N . ARG A 1 200 ? -11.583 -6.599 23.633 1.00 70.19 200 ARG A N 1
ATOM 1565 C CA . ARG A 1 200 ? -11.951 -6.660 22.211 1.00 70.19 200 ARG A CA 1
ATOM 1566 C C . ARG A 1 200 ? -13.152 -7.568 21.951 1.00 70.19 200 ARG A C 1
ATOM 1568 O O . ARG A 1 200 ? -14.005 -7.204 21.151 1.00 70.19 200 ARG A O 1
ATOM 1575 N N . VAL A 1 201 ? -13.252 -8.719 22.619 1.00 70.69 201 VAL A N 1
ATOM 1576 C CA . VAL A 1 201 ? -14.419 -9.611 22.475 1.00 70.69 201 VAL A CA 1
ATOM 1577 C C . VAL A 1 201 ? -15.667 -9.021 23.142 1.00 70.69 201 VAL A C 1
ATOM 1579 O O . VAL A 1 201 ? -16.769 -9.213 22.636 1.00 70.69 201 VAL A O 1
ATOM 1582 N N . LEU A 1 202 ? -15.515 -8.306 24.261 1.00 69.69 202 LEU A N 1
ATOM 1583 C CA . LEU A 1 202 ? -16.634 -7.719 25.005 1.00 69.69 202 LEU A CA 1
ATOM 1584 C C . LEU A 1 202 ? -17.183 -6.436 24.366 1.00 69.69 202 LEU A C 1
ATOM 1586 O O . LEU A 1 202 ? -18.395 -6.237 24.354 1.00 69.69 202 LEU A O 1
ATOM 1590 N N . THR A 1 203 ? -16.312 -5.561 23.863 1.00 73.50 203 THR A N 1
ATOM 1591 C CA . THR A 1 203 ? -16.679 -4.246 23.309 1.00 73.50 203 THR A CA 1
ATOM 1592 C C . THR A 1 203 ? -16.713 -4.218 21.787 1.00 73.50 203 THR A C 1
ATOM 1594 O O . THR A 1 203 ? -17.212 -3.256 21.200 1.00 73.50 203 THR A O 1
ATOM 1597 N N . GLY A 1 204 ? -16.189 -5.258 21.134 1.00 69.81 204 GLY A N 1
ATOM 1598 C CA . GLY A 1 204 ? -16.182 -5.381 19.685 1.00 69.81 204 GLY A CA 1
ATOM 1599 C C . GLY A 1 204 ? -17.597 -5.339 19.120 1.00 69.81 204 GLY A C 1
ATOM 1600 O O . GLY A 1 204 ? -18.478 -6.095 19.531 1.00 69.81 204 GLY A O 1
ATOM 1601 N N . ARG A 1 205 ? -17.820 -4.452 18.147 1.00 74.56 205 ARG A N 1
ATOM 1602 C CA . ARG A 1 205 ? -19.101 -4.379 17.440 1.00 74.56 205 ARG A CA 1
ATOM 1603 C C . ARG A 1 205 ? -19.318 -5.682 16.658 1.00 74.56 205 ARG A C 1
ATOM 1605 O O . ARG A 1 205 ? -18.410 -6.082 15.925 1.00 74.56 205 ARG A O 1
ATOM 1612 N N . PRO A 1 206 ? -20.500 -6.324 16.751 1.00 74.44 206 PRO A N 1
ATOM 1613 C CA . PRO A 1 206 ? -20.820 -7.479 15.920 1.00 74.44 206 PRO A CA 1
ATOM 1614 C C . PRO A 1 206 ? -20.642 -7.141 14.442 1.00 74.44 206 PRO A C 1
ATOM 1616 O O . PRO A 1 206 ? -21.041 -6.056 14.012 1.00 74.44 206 PRO A O 1
ATOM 1619 N N . LEU A 1 207 ? -20.058 -8.055 13.666 1.00 73.50 207 LEU A N 1
ATOM 1620 C CA . LEU A 1 207 ? -19.935 -7.884 12.220 1.00 73.50 207 LEU A CA 1
ATOM 1621 C C . LEU A 1 207 ? -21.333 -7.685 11.619 1.00 73.50 207 LEU A C 1
ATOM 1623 O O . LEU A 1 207 ? -22.195 -8.552 11.760 1.00 73.50 207 LEU A O 1
ATOM 1627 N N . LYS A 1 208 ? -21.557 -6.547 10.960 1.00 70.81 208 LYS A N 1
ATOM 1628 C CA . LYS A 1 208 ? -22.817 -6.277 10.265 1.00 70.81 208 LYS A CA 1
ATOM 1629 C C . LYS A 1 208 ? -22.775 -6.867 8.861 1.00 70.81 208 LYS A C 1
ATOM 1631 O O . LYS A 1 208 ? -21.815 -6.632 8.124 1.00 70.81 208 LYS A O 1
ATOM 1636 N N . ILE A 1 209 ? -23.831 -7.597 8.504 1.00 73.12 209 ILE A N 1
ATOM 1637 C CA . ILE A 1 209 ? -24.080 -8.036 7.130 1.00 73.12 209 ILE A CA 1
ATOM 1638 C C . ILE A 1 209 ? -24.913 -6.960 6.434 1.00 73.12 209 ILE A C 1
ATOM 1640 O O . ILE A 1 209 ? -26.018 -6.666 6.879 1.00 73.12 209 ILE A O 1
ATOM 1644 N N . GLN A 1 210 ? -24.367 -6.333 5.391 1.00 75.25 210 GLN A N 1
ATOM 1645 C CA . GLN A 1 210 ? -25.001 -5.213 4.685 1.00 75.25 210 GLN A CA 1
ATOM 1646 C C . GLN A 1 210 ? -24.521 -5.117 3.231 1.00 75.25 210 GLN A C 1
ATOM 1648 O O . GLN A 1 210 ? -23.494 -5.685 2.876 1.00 75.25 210 GLN A O 1
ATOM 1653 N N . GLN A 1 211 ? -25.240 -4.377 2.384 1.00 74.75 211 GLN A N 1
ATOM 1654 C CA . GLN A 1 211 ? -24.913 -4.267 0.954 1.00 74.75 211 GLN A CA 1
ATOM 1655 C C . GLN A 1 211 ? -23.527 -3.663 0.699 1.00 74.75 211 GLN A C 1
ATOM 1657 O O . GLN A 1 211 ? -22.816 -4.110 -0.199 1.00 74.75 211 GLN A O 1
ATOM 1662 N N . SER A 1 212 ? -23.100 -2.710 1.536 1.00 81.94 212 SER A N 1
ATOM 1663 C CA . SER A 1 212 ? -21.787 -2.069 1.408 1.00 81.94 212 SER A CA 1
ATOM 1664 C C . SER A 1 212 ? -20.614 -3.042 1.549 1.00 81.94 212 SER A C 1
ATOM 1666 O O . SER A 1 212 ? -19.512 -2.730 1.113 1.00 81.94 212 SER A O 1
ATOM 1668 N N . MET A 1 213 ? -20.840 -4.254 2.069 1.00 80.25 213 MET A N 1
ATOM 1669 C CA . MET A 1 213 ? -19.806 -5.280 2.209 1.00 80.25 213 MET A CA 1
ATOM 1670 C C . MET A 1 213 ? -19.129 -5.694 0.903 1.00 80.25 213 MET A C 1
ATOM 1672 O O . MET A 1 213 ? -18.023 -6.226 0.966 1.00 80.25 213 MET A O 1
ATOM 1676 N N . HIS A 1 214 ? -19.792 -5.487 -0.235 1.00 79.81 214 HIS A N 1
ATOM 1677 C CA . HIS A 1 214 ? -19.284 -5.835 -1.562 1.00 79.81 214 HIS A CA 1
ATOM 1678 C C . HIS A 1 214 ? -18.651 -4.644 -2.290 1.00 79.81 214 HIS A C 1
ATOM 1680 O O . HIS A 1 214 ? -18.063 -4.811 -3.354 1.00 79.81 214 HIS A O 1
ATOM 1686 N N . ASN A 1 215 ? -18.759 -3.442 -1.723 1.00 90.00 215 ASN A N 1
ATOM 1687 C CA . ASN A 1 215 ? -18.169 -2.249 -2.305 1.00 90.00 215 ASN A CA 1
ATOM 1688 C C . ASN A 1 215 ? -16.681 -2.226 -1.971 1.00 90.00 215 ASN A C 1
ATOM 1690 O O . ASN A 1 215 ? -16.318 -2.147 -0.796 1.00 90.00 215 ASN A O 1
ATOM 1694 N N . THR A 1 216 ? -15.836 -2.280 -3.000 1.00 93.88 216 THR A N 1
ATOM 1695 C CA . THR A 1 216 ? -14.387 -2.137 -2.853 1.00 93.88 216 THR A CA 1
ATOM 1696 C C . THR A 1 216 ? -13.987 -0.690 -3.088 1.00 93.88 216 THR A C 1
ATOM 1698 O O . THR A 1 216 ? -14.078 -0.192 -4.202 1.00 93.88 216 THR A O 1
ATOM 1701 N N . TRP A 1 217 ? -13.507 -0.036 -2.040 1.00 97.19 217 TRP A N 1
ATOM 1702 C CA . TRP A 1 217 ? -12.843 1.259 -2.122 1.00 97.19 217 TRP A CA 1
ATOM 1703 C C . TRP A 1 217 ? -11.346 1.059 -2.321 1.00 97.19 217 TRP A C 1
ATOM 1705 O O . TRP A 1 217 ? -10.779 0.090 -1.810 1.00 97.19 217 TRP A O 1
ATOM 1715 N N . MET A 1 218 ? -10.692 1.981 -3.022 1.00 97.94 218 MET A N 1
ATOM 1716 C CA . MET A 1 218 ? -9.237 1.960 -3.178 1.00 97.94 218 MET A CA 1
ATOM 1717 C C . MET A 1 218 ? -8.651 3.250 -2.627 1.00 97.94 218 MET A C 1
ATOM 1719 O O . MET A 1 218 ? -9.115 4.339 -2.953 1.00 97.94 218 MET A O 1
ATOM 1723 N N . VAL A 1 219 ? -7.630 3.120 -1.793 1.00 98.25 219 VAL A N 1
ATOM 1724 C CA . VAL A 1 219 ? -6.897 4.236 -1.208 1.00 98.25 219 VAL A CA 1
ATOM 1725 C C . VAL A 1 219 ? -5.437 4.068 -1.588 1.00 98.25 219 VAL A C 1
ATOM 1727 O O . VAL A 1 219 ? -4.850 3.026 -1.327 1.00 98.25 219 VAL A O 1
ATOM 1730 N N . PHE A 1 220 ? -4.853 5.082 -2.203 1.00 98.19 220 PHE A N 1
ATOM 1731 C CA . PHE A 1 220 ? -3.430 5.146 -2.507 1.00 98.19 220 PHE A CA 1
ATOM 1732 C C . PHE A 1 220 ? -2.792 6.135 -1.551 1.00 98.19 220 PHE A C 1
ATOM 1734 O O . PHE A 1 220 ? -3.379 7.186 -1.298 1.00 98.19 220 PHE A O 1
ATOM 1741 N N . THR A 1 221 ? -1.628 5.802 -1.013 1.00 97.75 221 THR A N 1
ATOM 1742 C CA . THR A 1 221 ? -0.897 6.663 -0.079 1.00 97.75 221 THR A CA 1
ATOM 1743 C C . THR A 1 221 ? 0.550 6.799 -0.506 1.00 97.75 221 THR A C 1
ATOM 1745 O O . THR A 1 221 ? 1.085 5.896 -1.149 1.00 97.75 221 THR A O 1
ATOM 1748 N N . ASP A 1 222 ? 1.159 7.917 -0.135 1.00 96.44 222 ASP A N 1
ATOM 1749 C CA . ASP A 1 222 ? 2.571 8.197 -0.377 1.00 96.44 222 ASP A CA 1
ATOM 1750 C C . ASP A 1 222 ? 3.143 9.049 0.758 1.00 96.44 222 ASP A C 1
ATOM 1752 O O . ASP A 1 222 ? 2.459 9.937 1.287 1.00 96.44 222 ASP A O 1
ATOM 1756 N N . GLY A 1 223 ? 4.384 8.767 1.138 1.00 95.12 223 GLY A N 1
ATOM 1757 C CA . GLY A 1 223 ? 5.155 9.561 2.082 1.00 95.12 223 GLY A CA 1
ATOM 1758 C C . GLY A 1 223 ? 6.524 9.891 1.509 1.00 95.12 223 GLY A C 1
ATOM 1759 O O . GLY A 1 223 ? 7.269 8.999 1.124 1.00 95.12 223 GLY A O 1
ATOM 1760 N N . ALA A 1 224 ? 6.903 11.167 1.517 1.00 93.38 224 ALA A N 1
ATOM 1761 C CA . ALA A 1 224 ? 8.216 11.598 1.051 1.00 93.38 224 ALA A CA 1
ATOM 1762 C C . ALA A 1 224 ? 9.016 12.244 2.182 1.00 93.38 224 ALA A C 1
ATOM 1764 O O . ALA A 1 224 ? 8.473 12.957 3.027 1.00 93.38 224 ALA A O 1
ATOM 1765 N N . CYS A 1 225 ? 10.327 12.014 2.177 1.00 93.25 225 CYS A N 1
ATOM 1766 C CA . CYS A 1 225 ? 11.269 12.616 3.110 1.00 93.25 225 CYS A CA 1
ATOM 1767 C C . CYS A 1 225 ? 12.402 13.280 2.333 1.00 93.25 225 CYS A C 1
ATOM 1769 O O . CYS A 1 225 ? 13.038 12.633 1.503 1.00 93.25 225 CYS A O 1
ATOM 1771 N N . ASP A 1 226 ? 12.701 14.529 2.673 1.00 92.44 226 ASP A N 1
ATOM 1772 C CA . ASP A 1 226 ? 13.933 15.215 2.299 1.00 92.44 226 ASP A CA 1
ATOM 1773 C C . ASP A 1 226 ? 14.769 15.421 3.576 1.00 92.44 226 ASP A C 1
ATOM 1775 O O . ASP A 1 226 ? 14.514 16.355 4.350 1.00 92.44 226 ASP A O 1
ATOM 1779 N N . PRO A 1 227 ? 15.737 14.523 3.853 1.00 85.50 227 PRO A N 1
ATOM 1780 C CA . PRO A 1 227 ? 16.567 14.610 5.050 1.00 85.50 227 PRO A CA 1
ATOM 1781 C C . PRO A 1 227 ? 17.447 15.863 5.085 1.00 85.50 227 PRO A C 1
ATOM 1783 O O . PRO A 1 227 ? 17.709 16.382 6.171 1.00 85.50 227 PRO A O 1
ATOM 1786 N N . GLU A 1 228 ? 17.885 16.362 3.925 1.00 88.62 228 GLU A N 1
ATOM 1787 C CA . GLU A 1 228 ? 18.758 17.537 3.826 1.00 88.62 228 GLU A CA 1
ATOM 1788 C C . GLU A 1 228 ? 17.979 18.808 4.162 1.00 88.62 228 GLU A C 1
ATOM 1790 O O . GLU A 1 228 ? 18.403 19.599 5.007 1.00 88.62 228 GLU A O 1
ATOM 1795 N N . ALA A 1 229 ? 16.783 18.952 3.587 1.00 91.00 229 ALA A N 1
ATOM 1796 C CA . ALA A 1 229 ? 15.862 20.033 3.923 1.00 91.00 229 ALA A CA 1
ATOM 1797 C C . ALA A 1 229 ? 15.159 19.831 5.279 1.00 91.00 229 ALA A C 1
ATOM 1799 O O . ALA A 1 229 ? 14.397 20.700 5.707 1.00 91.00 229 ALA A O 1
ATOM 1800 N N . ARG A 1 230 ? 15.391 18.695 5.960 1.00 93.56 230 ARG A N 1
ATOM 1801 C CA . ARG A 1 230 ? 14.711 18.285 7.204 1.00 93.56 230 ARG A CA 1
ATOM 1802 C C . ARG A 1 230 ? 13.186 18.383 7.100 1.00 93.56 230 ARG A C 1
ATOM 1804 O O . ARG A 1 230 ? 12.509 18.758 8.063 1.00 93.56 230 ARG A O 1
ATOM 1811 N N . SER A 1 231 ? 12.659 18.052 5.928 1.00 94.81 231 SER A N 1
ATOM 1812 C CA . SER A 1 231 ? 11.247 18.192 5.590 1.00 94.81 231 SER A CA 1
ATOM 1813 C C . SER A 1 231 ? 10.664 16.859 5.133 1.00 94.81 231 SER A C 1
ATOM 1815 O O . SER A 1 231 ? 11.383 15.926 4.775 1.00 94.81 231 SER A O 1
ATOM 1817 N N . GLY A 1 232 ? 9.346 16.743 5.204 1.00 95.62 232 GLY A N 1
ATOM 1818 C CA . GLY A 1 232 ? 8.626 15.575 4.726 1.00 95.62 232 GLY A CA 1
ATOM 1819 C C . GLY A 1 232 ? 7.227 15.968 4.296 1.00 95.62 232 GLY A C 1
ATOM 1820 O O . GLY A 1 232 ? 6.713 17.011 4.707 1.00 95.62 232 GLY A O 1
ATOM 1821 N N . SER A 1 233 ? 6.610 15.140 3.471 1.00 96.00 233 SER A N 1
ATOM 1822 C CA . SER A 1 233 ? 5.240 15.321 3.004 1.00 96.00 233 SER A CA 1
ATOM 1823 C C . SER A 1 233 ? 4.497 13.999 3.025 1.00 96.00 233 SER A C 1
ATOM 1825 O O . SER A 1 233 ? 5.094 12.925 2.979 1.00 96.00 233 SER A O 1
ATOM 1827 N N . VAL A 1 234 ? 3.178 14.097 3.112 1.00 96.94 234 VAL A N 1
ATOM 1828 C CA . VAL A 1 234 ? 2.265 12.957 3.090 1.00 96.94 234 VAL A CA 1
ATOM 1829 C C . VAL A 1 234 ? 1.155 13.231 2.095 1.00 96.94 234 VAL A C 1
ATOM 1831 O O . VAL A 1 234 ? 0.691 14.367 1.969 1.00 96.94 234 VAL A O 1
ATOM 1834 N N . GLY A 1 235 ? 0.714 12.189 1.407 1.00 96.31 235 GLY A N 1
ATOM 1835 C CA . GLY A 1 235 ? -0.334 12.287 0.409 1.00 96.31 235 GLY A CA 1
ATOM 1836 C C . GLY A 1 235 ? -1.216 11.054 0.361 1.00 96.31 235 GLY A C 1
ATOM 1837 O O . GLY A 1 235 ? -0.847 9.960 0.799 1.00 96.31 235 GLY A O 1
ATOM 1838 N N . GLY A 1 236 ? -2.408 11.238 -0.190 1.00 97.12 236 GLY A N 1
ATOM 1839 C CA . GLY A 1 236 ? -3.293 10.130 -0.482 1.00 97.12 236 GLY A CA 1
ATOM 1840 C C . GLY A 1 236 ? -4.390 10.482 -1.470 1.00 97.12 236 GLY A C 1
ATOM 1841 O O . GLY A 1 236 ? -4.804 11.633 -1.583 1.00 97.12 236 GLY A O 1
ATOM 1842 N N . VAL A 1 237 ? -4.893 9.463 -2.162 1.00 97.69 237 VAL A N 1
ATOM 1843 C CA . VAL A 1 237 ? -5.982 9.564 -3.142 1.00 97.69 237 VAL A CA 1
ATOM 1844 C C . VAL A 1 237 ? -6.973 8.433 -2.898 1.00 97.69 237 VAL A C 1
ATOM 1846 O O . VAL A 1 237 ? -6.570 7.278 -2.758 1.00 97.69 237 VAL A O 1
ATOM 1849 N N . ILE A 1 238 ? -8.269 8.744 -2.854 1.00 97.88 238 ILE A N 1
ATOM 1850 C CA . ILE A 1 238 ? -9.341 7.754 -2.704 1.00 97.88 238 ILE A CA 1
ATOM 1851 C C . ILE A 1 238 ? -10.168 7.635 -3.979 1.00 97.88 238 ILE A C 1
ATOM 1853 O O . ILE A 1 238 ? -10.599 8.634 -4.555 1.00 97.88 238 ILE A O 1
ATOM 1857 N N . TYR A 1 239 ? -10.441 6.391 -4.358 1.00 97.94 239 TYR A N 1
ATOM 1858 C CA . TYR A 1 239 ? -11.324 6.021 -5.452 1.00 97.94 239 TYR A CA 1
ATOM 1859 C C . TYR A 1 239 ? -12.563 5.304 -4.920 1.00 97.94 239 TYR A C 1
ATOM 1861 O O . TYR A 1 239 ? -12.477 4.469 -4.009 1.00 97.94 239 TYR A O 1
ATOM 1869 N N . ASP A 1 240 ? -13.713 5.649 -5.493 1.00 96.38 240 ASP A N 1
ATOM 1870 C CA . ASP A 1 240 ? -15.000 5.042 -5.175 1.00 96.38 240 ASP A CA 1
ATOM 1871 C C . ASP A 1 240 ? -15.129 3.610 -5.752 1.00 96.38 240 ASP A C 1
ATOM 1873 O O . ASP A 1 240 ? -14.287 3.165 -6.542 1.00 96.38 240 ASP A O 1
ATOM 1877 N N . PRO A 1 241 ? -16.185 2.859 -5.387 1.00 95.31 241 PRO A N 1
ATOM 1878 C CA . PRO A 1 241 ? -16.425 1.514 -5.911 1.00 95.31 241 PRO A CA 1
ATOM 1879 C C . PRO A 1 241 ? -16.732 1.441 -7.411 1.00 95.31 241 PRO A C 1
ATOM 1881 O O . PRO A 1 241 ? -16.906 0.344 -7.935 1.00 95.31 241 PRO A O 1
ATOM 1884 N N . GLN A 1 242 ? -16.847 2.576 -8.099 1.00 94.38 242 GLN A N 1
ATOM 1885 C CA . GLN A 1 242 ? -17.014 2.677 -9.546 1.00 94.38 242 GLN A CA 1
ATOM 1886 C C . GLN A 1 242 ? -15.682 2.992 -10.248 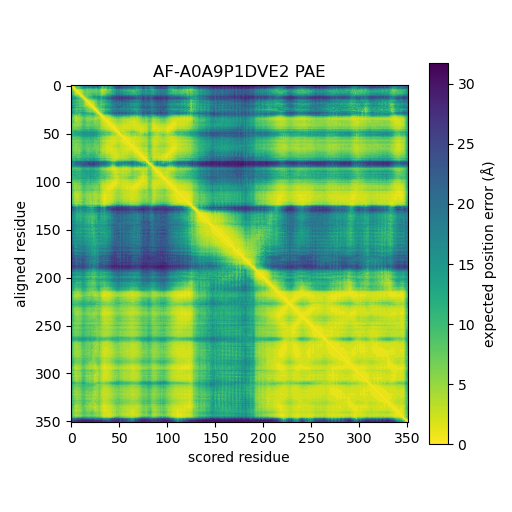1.00 94.38 242 GLN A C 1
ATOM 1888 O O . GLN A 1 242 ? -15.645 3.026 -11.474 1.00 94.38 242 GLN A O 1
ATOM 1893 N N . GLY A 1 243 ? -14.594 3.166 -9.491 1.00 92.62 243 GLY A N 1
ATOM 1894 C CA . GLY A 1 243 ? -13.268 3.480 -10.014 1.00 92.62 243 GLY A CA 1
ATOM 1895 C C . GLY A 1 243 ? -13.032 4.972 -10.249 1.00 92.62 243 GLY A C 1
ATOM 1896 O O . GLY A 1 243 ? -12.012 5.327 -10.834 1.00 92.62 243 GLY A O 1
ATOM 1897 N N . ASN A 1 244 ? -13.923 5.857 -9.790 1.00 95.12 244 ASN A N 1
ATOM 1898 C CA . ASN A 1 244 ? -13.742 7.300 -9.936 1.00 95.12 244 ASN A CA 1
ATOM 1899 C C . ASN A 1 244 ? -12.894 7.855 -8.793 1.00 95.12 244 ASN A C 1
ATOM 1901 O O . ASN A 1 244 ? -13.122 7.528 -7.627 1.00 95.12 244 ASN A O 1
ATOM 1905 N N . CYS A 1 245 ? -11.955 8.747 -9.113 1.00 95.75 245 CYS A N 1
ATOM 1906 C CA . CYS A 1 245 ? -11.241 9.521 -8.101 1.00 95.75 245 CYS A CA 1
ATOM 1907 C C . CYS A 1 245 ? -12.230 10.448 -7.380 1.00 95.75 245 CYS A C 1
ATOM 1909 O O . CYS A 1 245 ? -12.899 11.259 -8.020 1.00 95.75 245 CYS A O 1
ATOM 1911 N N . LEU A 1 246 ? -12.334 10.321 -6.056 1.00 94.56 246 LEU A N 1
ATOM 1912 C CA . LEU A 1 246 ? -13.312 11.055 -5.255 1.00 94.56 246 LEU A CA 1
ATOM 1913 C C . LEU A 1 246 ? -12.680 12.237 -4.512 1.00 94.56 246 LEU A C 1
ATOM 1915 O O . LEU A 1 246 ? -13.221 13.341 -4.533 1.00 94.56 246 LEU A O 1
ATOM 1919 N N . LYS A 1 247 ? -11.572 11.999 -3.802 1.00 95.56 247 LYS A N 1
ATOM 1920 C CA . LYS A 1 247 ? -10.860 12.997 -2.986 1.00 95.56 247 LYS A CA 1
ATOM 1921 C C . LYS A 1 247 ? -9.368 12.687 -2.967 1.00 95.56 247 LYS A C 1
ATOM 1923 O O . LYS A 1 247 ? -8.958 11.545 -3.172 1.00 95.56 247 LYS A O 1
ATOM 1928 N N . TYR A 1 248 ? -8.578 13.696 -2.642 1.00 96.19 248 TYR A N 1
ATOM 1929 C CA . TYR A 1 248 ? -7.148 13.576 -2.404 1.00 96.19 248 TYR A CA 1
ATOM 1930 C C . TYR A 1 248 ? -6.731 14.502 -1.257 1.00 96.19 248 TYR A C 1
ATOM 1932 O O . TYR A 1 248 ? -7.479 15.405 -0.873 1.00 96.19 248 TYR A O 1
ATOM 1940 N N . PHE A 1 249 ? -5.553 14.258 -0.698 1.00 95.94 249 PHE A N 1
ATOM 1941 C CA . PHE A 1 249 ? -4.837 15.208 0.145 1.00 95.94 249 PHE A CA 1
ATOM 1942 C C . PHE A 1 249 ? -3.345 15.135 -0.169 1.00 95.94 249 PHE A C 1
ATOM 1944 O O . PHE A 1 249 ? -2.836 14.086 -0.563 1.00 95.94 249 PHE A O 1
ATOM 1951 N N . GLY A 1 250 ? -2.655 16.249 0.040 1.00 95.38 250 GLY A N 1
ATOM 1952 C CA . GLY A 1 250 ? -1.208 16.356 -0.041 1.00 95.38 250 GLY A CA 1
ATOM 1953 C C . GLY A 1 250 ? -0.777 17.527 0.823 1.00 95.38 250 GLY A C 1
ATOM 1954 O O . GLY A 1 250 ? -1.246 18.644 0.615 1.00 95.38 250 GLY A O 1
ATOM 1955 N N . GLU A 1 251 ? 0.056 17.279 1.827 1.00 94.38 251 GLU A N 1
ATOM 1956 C CA . GLU A 1 251 ? 0.485 18.332 2.745 1.00 94.38 251 GLU A CA 1
ATOM 1957 C C . GLU A 1 251 ? 1.909 18.090 3.243 1.00 94.38 251 GLU A C 1
ATOM 1959 O O . GLU A 1 251 ? 2.349 16.950 3.435 1.00 94.38 251 GLU A O 1
ATOM 1964 N N . SER A 1 252 ? 2.634 19.184 3.472 1.00 96.44 252 SER A N 1
ATOM 1965 C CA . SER A 1 252 ? 3.910 19.140 4.174 1.00 96.44 252 SER A CA 1
ATOM 1966 C C . SER A 1 252 ? 3.681 18.781 5.637 1.00 96.44 252 SER A C 1
ATOM 1968 O O . SER A 1 252 ? 2.854 19.378 6.328 1.00 96.44 252 SER A O 1
ATOM 1970 N N . VAL A 1 253 ? 4.457 17.830 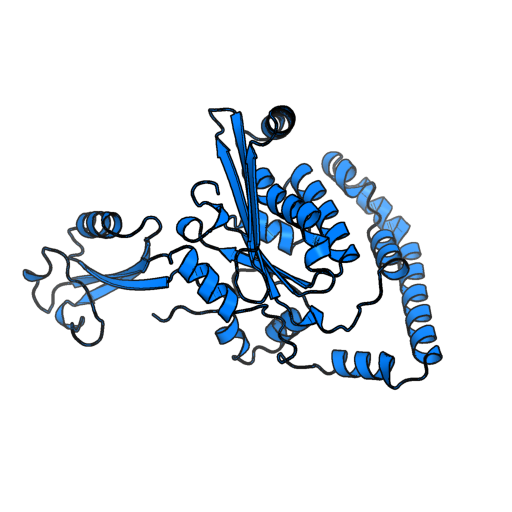6.144 1.00 96.31 253 VAL A N 1
ATOM 1971 C CA . VAL A 1 253 ? 4.401 17.440 7.548 1.00 96.31 253 VAL A CA 1
ATOM 1972 C C . VAL A 1 253 ? 4.891 18.610 8.408 1.00 96.31 253 VAL A C 1
ATOM 1974 O O . VAL A 1 253 ? 5.980 19.134 8.161 1.00 96.31 253 VAL A O 1
ATOM 1977 N N . PRO A 1 254 ? 4.132 19.035 9.438 1.00 97.06 254 PRO A N 1
ATOM 1978 C CA . PRO A 1 254 ? 4.516 20.172 10.266 1.00 97.06 254 PRO A CA 1
ATOM 1979 C C . PRO A 1 254 ? 5.918 20.015 10.862 1.00 97.06 254 PRO A C 1
ATOM 1981 O O . PRO A 1 254 ? 6.244 18.953 11.397 1.00 97.06 254 PRO A O 1
ATOM 1984 N N . GLN A 1 255 ? 6.707 21.096 10.877 1.00 96.12 255 GLN A N 1
ATOM 1985 C CA . GLN A 1 255 ? 8.114 21.050 11.304 1.00 96.12 255 GLN A CA 1
ATOM 1986 C C . GLN A 1 255 ? 8.301 20.427 12.695 1.00 96.12 255 GLN A C 1
ATOM 1988 O O . GLN A 1 255 ? 9.191 19.613 12.892 1.00 96.12 255 GLN A O 1
ATOM 1993 N N . ARG A 1 256 ? 7.396 20.709 13.643 1.00 96.50 256 ARG A N 1
ATOM 1994 C CA . ARG A 1 256 ? 7.418 20.103 14.989 1.00 96.50 256 ARG A CA 1
ATOM 1995 C C . ARG A 1 256 ? 7.361 18.568 14.977 1.00 96.50 256 ARG A C 1
ATOM 1997 O O . ARG A 1 256 ? 7.909 17.926 15.867 1.00 96.50 256 ARG A O 1
ATOM 2004 N N . VAL A 1 257 ? 6.648 17.986 14.010 1.00 95.19 257 VAL A N 1
ATOM 2005 C CA . VAL A 1 257 ? 6.527 16.533 13.842 1.00 95.19 257 VAL A CA 1
ATOM 2006 C C . VAL A 1 257 ? 7.797 16.012 13.182 1.00 95.19 257 VAL A C 1
ATOM 2008 O O . VAL A 1 257 ? 8.379 15.061 13.694 1.00 95.19 257 VAL A O 1
ATOM 2011 N N . MET A 1 258 ? 8.275 16.681 12.128 1.00 96.19 258 MET A N 1
ATOM 2012 C CA . MET A 1 258 ? 9.548 16.344 11.483 1.00 96.19 258 MET A CA 1
ATOM 2013 C C . MET A 1 258 ? 10.718 16.364 12.467 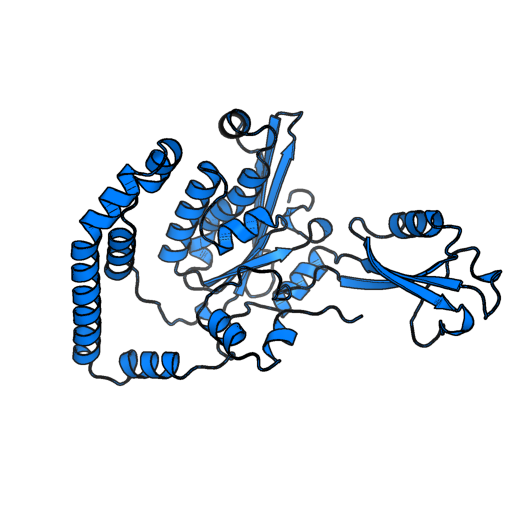1.00 96.19 258 MET A C 1
ATOM 2015 O O . MET A 1 258 ? 11.471 15.399 12.530 1.00 96.19 258 MET A O 1
ATOM 2019 N N . ASP A 1 259 ? 10.835 17.398 13.299 1.00 94.50 259 ASP A N 1
ATOM 2020 C CA . ASP A 1 259 ? 11.884 17.502 14.315 1.00 94.50 259 ASP A CA 1
ATOM 2021 C C . ASP A 1 259 ? 11.805 16.363 15.338 1.00 94.50 259 ASP A C 1
ATOM 2023 O O . ASP A 1 259 ? 12.832 15.800 15.716 1.00 94.50 259 ASP A O 1
ATOM 2027 N N . ALA A 1 260 ? 10.594 15.978 15.755 1.00 93.06 260 ALA A N 1
ATOM 2028 C CA . ALA A 1 260 ? 10.395 14.864 16.677 1.00 93.06 260 ALA A CA 1
ATOM 2029 C C . ALA A 1 260 ? 10.781 13.509 16.062 1.00 93.06 260 ALA A C 1
ATOM 2031 O O . ALA A 1 260 ? 11.307 12.651 16.770 1.00 93.06 260 ALA A O 1
ATOM 2032 N N . LEU A 1 261 ? 10.529 13.307 14.766 1.00 93.38 261 LEU A N 1
ATOM 2033 C CA . LEU A 1 261 ? 10.936 12.099 14.048 1.00 93.38 261 LEU A CA 1
ATOM 2034 C C . LEU A 1 261 ? 12.460 12.070 13.835 1.00 93.38 261 LEU A C 1
ATOM 2036 O O . LEU A 1 261 ? 13.121 11.081 14.168 1.00 93.38 261 LEU A O 1
ATOM 2040 N N . LEU A 1 262 ? 13.026 13.192 13.379 1.00 93.19 262 LEU A N 1
ATOM 2041 C CA . LEU A 1 262 ? 14.457 13.368 13.119 1.00 93.19 262 LEU A CA 1
ATOM 2042 C C . LEU A 1 262 ? 15.321 13.298 14.387 1.00 93.19 262 LEU A C 1
ATOM 2044 O O . LEU A 1 262 ? 16.509 13.000 14.311 1.00 93.19 262 LEU A O 1
ATOM 2048 N N . ALA A 1 263 ? 14.738 13.528 15.566 1.00 91.38 263 ALA A N 1
ATOM 2049 C CA . ALA A 1 263 ? 15.420 13.323 16.843 1.00 91.38 263 ALA A CA 1
ATOM 2050 C C . ALA A 1 263 ? 15.787 11.848 17.099 1.00 91.38 263 ALA A C 1
ATOM 2052 O O . ALA A 1 263 ? 16.665 11.568 17.912 1.00 91.38 263 ALA A O 1
ATOM 2053 N N . THR A 1 264 ? 15.113 10.909 16.426 1.00 86.44 264 THR A N 1
ATOM 2054 C CA . THR A 1 264 ? 15.298 9.460 16.623 1.00 86.44 264 THR A CA 1
ATOM 2055 C C . THR A 1 264 ? 15.805 8.719 15.388 1.00 86.44 264 THR A C 1
ATOM 2057 O O . THR A 1 264 ? 16.325 7.614 15.527 1.00 86.44 264 THR A O 1
ATOM 2060 N N . SER A 1 265 ? 15.695 9.314 14.197 1.00 87.44 265 SER A N 1
ATOM 2061 C CA . SER A 1 265 ? 16.141 8.725 12.931 1.00 87.44 265 SER A CA 1
ATOM 2062 C C . SER A 1 265 ? 16.763 9.787 12.029 1.00 87.44 265 SER A C 1
ATOM 2064 O O . SER A 1 265 ? 16.246 10.891 11.925 1.00 87.44 265 SER A O 1
ATOM 2066 N N . GLN A 1 266 ? 17.841 9.445 11.321 1.00 85.62 266 GLN A N 1
ATOM 2067 C CA . GLN A 1 266 ? 18.397 10.320 10.279 1.00 85.62 266 GLN A CA 1
ATOM 2068 C C . GLN A 1 266 ? 17.495 10.393 9.038 1.00 85.62 266 GLN A C 1
ATOM 2070 O O . GLN A 1 266 ? 17.575 11.350 8.276 1.00 85.62 266 GLN A O 1
ATOM 2075 N N . ASN A 1 267 ? 16.638 9.389 8.836 1.00 89.62 267 ASN A N 1
ATOM 2076 C CA . ASN A 1 267 ? 15.704 9.321 7.722 1.00 89.62 267 ASN A CA 1
ATOM 2077 C C . ASN A 1 267 ? 14.386 8.669 8.190 1.00 89.62 267 ASN A C 1
ATOM 2079 O O . ASN A 1 267 ? 14.287 7.439 8.220 1.00 89.62 267 ASN A O 1
ATOM 2083 N N . PRO A 1 268 ? 13.379 9.461 8.599 1.00 93.62 268 PRO A N 1
ATOM 2084 C CA . PRO A 1 268 ? 12.102 8.960 9.107 1.00 93.62 268 PRO A CA 1
ATOM 2085 C C . PRO A 1 268 ? 11.108 8.574 7.995 1.00 93.62 268 PRO A C 1
ATOM 2087 O O . PRO A 1 268 ? 9.897 8.710 8.165 1.00 93.62 268 PRO A O 1
ATOM 2090 N N . ILE A 1 269 ? 11.600 8.102 6.841 1.00 94.00 269 ILE A N 1
ATOM 2091 C CA . ILE A 1 269 ? 10.749 7.707 5.710 1.00 94.00 269 ILE A CA 1
ATOM 2092 C C . ILE A 1 269 ? 9.724 6.640 6.105 1.00 94.00 269 ILE A C 1
ATOM 2094 O O . ILE A 1 269 ? 8.580 6.704 5.681 1.00 94.00 269 ILE A O 1
ATOM 2098 N N . HIS A 1 270 ? 10.089 5.697 6.978 1.00 93.94 270 HIS A N 1
ATOM 2099 C CA . HIS A 1 270 ? 9.170 4.652 7.425 1.00 93.94 270 HIS A CA 1
ATOM 2100 C C . HIS A 1 270 ? 7.923 5.236 8.111 1.00 93.94 270 HIS A C 1
ATOM 2102 O O . HIS A 1 270 ? 6.801 4.861 7.781 1.00 93.94 270 HIS A O 1
ATOM 2108 N N . GLU A 1 271 ? 8.093 6.181 9.037 1.00 95.56 271 GLU A N 1
ATOM 2109 C CA . GLU A 1 271 ? 6.972 6.857 9.689 1.00 95.56 271 GLU A CA 1
ATOM 2110 C C . GLU A 1 271 ? 6.154 7.702 8.715 1.00 95.56 271 GLU A C 1
ATOM 2112 O O . GLU A 1 271 ? 4.927 7.728 8.825 1.00 95.56 271 GLU A O 1
ATOM 2117 N N . LEU A 1 272 ? 6.817 8.366 7.768 1.00 96.38 272 LEU A N 1
ATOM 2118 C CA . LEU A 1 272 ? 6.165 9.191 6.751 1.00 96.38 272 LEU A CA 1
ATOM 2119 C C . LEU A 1 272 ? 5.347 8.360 5.759 1.00 96.38 272 LEU A C 1
ATOM 2121 O O . LEU A 1 272 ? 4.346 8.849 5.261 1.00 96.38 272 LEU A O 1
ATOM 2125 N N . GLU A 1 273 ? 5.702 7.096 5.553 1.00 96.31 273 GLU A N 1
ATOM 2126 C CA . GLU A 1 273 ? 4.958 6.138 4.725 1.00 96.31 273 GLU A CA 1
ATOM 2127 C C . GLU A 1 273 ? 3.818 5.453 5.497 1.00 96.31 273 GLU A C 1
ATOM 2129 O O . GLU A 1 273 ? 2.832 4.994 4.920 1.00 96.31 273 GLU A O 1
ATOM 2134 N N . VAL A 1 274 ? 3.918 5.394 6.831 1.00 97.25 274 VAL A N 1
ATOM 2135 C CA . VAL A 1 274 ? 2.862 4.861 7.709 1.00 97.25 274 VAL A CA 1
ATOM 2136 C C . VAL A 1 274 ? 1.764 5.896 7.975 1.00 97.25 274 VAL A C 1
ATOM 2138 O O . VAL A 1 274 ? 0.576 5.569 7.982 1.00 97.25 274 VAL A O 1
ATOM 2141 N N . MET A 1 275 ? 2.150 7.152 8.193 1.00 97.31 275 MET A N 1
ATOM 2142 C CA . MET A 1 275 ? 1.257 8.262 8.528 1.00 97.31 275 MET A CA 1
ATOM 2143 C C . MET A 1 275 ? 0.075 8.483 7.558 1.00 97.31 275 MET A C 1
ATOM 2145 O O . MET A 1 275 ? -1.049 8.625 8.050 1.00 97.31 275 MET A O 1
ATOM 2149 N N . PRO A 1 276 ? 0.245 8.506 6.219 1.00 97.81 276 PRO A N 1
ATOM 2150 C CA . PRO A 1 276 ? -0.843 8.824 5.292 1.00 97.81 276 PRO A CA 1
ATOM 2151 C C . PRO A 1 276 ? -1.987 7.806 5.329 1.00 97.81 276 PRO A C 1
ATOM 2153 O O . PRO A 1 276 ? -3.127 8.158 5.037 1.00 97.81 276 PRO A O 1
ATOM 2156 N N . ILE A 1 277 ? -1.731 6.566 5.752 1.00 98.00 277 ILE A N 1
ATOM 2157 C CA . ILE A 1 277 ? -2.766 5.533 5.897 1.00 98.00 277 ILE A CA 1
ATOM 2158 C C . ILE A 1 277 ? -3.689 5.862 7.074 1.00 98.00 277 ILE A C 1
ATOM 2160 O O . ILE A 1 277 ? -4.914 5.794 6.940 1.00 98.00 277 ILE A O 1
ATOM 2164 N N . LEU A 1 278 ? -3.116 6.285 8.207 1.00 98.19 278 LEU A N 1
ATOM 2165 C CA . LEU A 1 278 ? -3.885 6.779 9.350 1.00 98.19 278 LEU A CA 1
ATOM 2166 C C . LEU A 1 278 ? -4.684 8.032 8.970 1.00 98.19 278 LEU A C 1
ATOM 2168 O O . LEU A 1 278 ? -5.876 8.098 9.257 1.00 98.19 278 LEU A O 1
ATOM 2172 N N . LEU A 1 279 ? -4.059 8.993 8.281 1.00 98.00 279 LEU A N 1
ATOM 2173 C CA . LEU A 1 279 ? -4.740 10.213 7.832 1.00 98.00 279 LEU A CA 1
ATOM 2174 C C . LEU A 1 279 ? -5.909 9.899 6.892 1.00 98.00 279 LEU A C 1
ATOM 2176 O O . LEU A 1 279 ? -7.008 10.413 7.085 1.00 98.00 279 LEU A O 1
ATOM 2180 N N . ALA A 1 280 ? -5.716 9.004 5.922 1.00 98.00 280 ALA A N 1
ATOM 2181 C CA . ALA A 1 280 ? -6.779 8.562 5.028 1.00 98.00 280 ALA A CA 1
ATOM 2182 C C . ALA A 1 280 ? -7.931 7.874 5.784 1.00 98.00 280 ALA A C 1
ATOM 2184 O O . ALA A 1 280 ? -9.101 8.060 5.437 1.00 98.00 280 ALA A O 1
ATOM 2185 N N . ALA A 1 281 ? -7.627 7.088 6.821 1.00 97.62 281 ALA A N 1
ATOM 2186 C CA . ALA A 1 281 ? -8.636 6.447 7.661 1.00 97.62 281 ALA A CA 1
ATOM 2187 C C . ALA A 1 281 ? -9.409 7.459 8.528 1.00 97.62 281 ALA A C 1
ATOM 2189 O O . ALA A 1 281 ? -10.631 7.355 8.623 1.00 97.62 281 ALA A O 1
ATOM 2190 N N . GLU A 1 282 ? -8.738 8.460 9.102 1.00 97.69 282 GLU A N 1
ATOM 2191 C CA . GLU A 1 282 ? -9.380 9.547 9.857 1.00 97.69 282 GLU A CA 1
ATOM 2192 C C . GLU A 1 282 ? -10.280 10.405 8.956 1.00 97.69 282 GLU A C 1
ATOM 2194 O O . GLU A 1 282 ? -11.444 10.659 9.272 1.00 97.69 282 GLU A O 1
ATOM 2199 N N . LEU A 1 283 ? -9.771 10.813 7.790 1.00 97.56 283 LEU A N 1
ATOM 2200 C CA . LEU A 1 283 ? -10.484 11.696 6.867 1.00 97.56 283 LEU A CA 1
ATOM 2201 C C . LEU A 1 283 ? -11.653 10.999 6.169 1.00 97.56 283 LEU A C 1
ATOM 2203 O O . LEU A 1 283 ? -12.705 11.606 5.949 1.00 97.56 283 LEU A O 1
ATOM 2207 N N . TRP A 1 284 ? -11.471 9.740 5.764 1.00 97.81 284 TRP A N 1
ATOM 2208 C CA . TRP A 1 284 ? -12.397 9.070 4.851 1.00 97.81 284 TRP A CA 1
ATOM 2209 C C . TRP A 1 284 ? -13.037 7.808 5.418 1.00 97.81 284 TRP A C 1
ATOM 2211 O O . TRP A 1 284 ? -14.007 7.336 4.829 1.00 97.81 284 TRP A O 1
ATOM 2221 N N . GLY A 1 285 ? -12.591 7.296 6.568 1.00 95.81 285 GLY A N 1
ATOM 2222 C CA . GLY A 1 285 ? -13.034 6.017 7.131 1.00 95.81 285 GLY A CA 1
ATOM 2223 C C . GLY A 1 285 ? -14.547 5.875 7.288 1.00 95.81 285 GLY A C 1
ATOM 2224 O O . GLY A 1 285 ? -15.096 4.790 7.096 1.00 95.81 285 GLY A O 1
ATOM 2225 N N . LYS A 1 286 ? -15.251 6.974 7.574 1.00 95.81 286 LYS A N 1
ATOM 2226 C CA . LYS A 1 286 ? -16.720 6.998 7.653 1.00 95.81 286 LYS A CA 1
ATOM 2227 C C . LYS A 1 286 ? -17.425 6.860 6.306 1.00 95.81 286 LYS A C 1
ATOM 2229 O O . LYS A 1 286 ? -18.535 6.345 6.263 1.00 95.81 286 LYS A O 1
ATOM 2234 N N . THR A 1 287 ? -16.781 7.270 5.218 1.00 95.25 287 THR A N 1
ATOM 2235 C CA . THR A 1 287 ? -17.334 7.196 3.855 1.00 95.25 287 THR A CA 1
ATOM 2236 C C . THR A 1 287 ? -17.505 5.746 3.400 1.00 95.25 287 THR A C 1
ATOM 2238 O O . THR A 1 287 ? -18.476 5.418 2.726 1.00 95.25 287 THR A O 1
ATOM 2241 N N . TYR A 1 288 ? -16.594 4.865 3.815 1.00 93.50 288 TYR A N 1
ATOM 2242 C CA . TYR A 1 288 ? -16.590 3.441 3.476 1.00 93.50 288 TYR A CA 1
ATOM 2243 C C . TYR A 1 288 ? -16.828 2.541 4.699 1.00 93.50 288 TYR A C 1
ATOM 2245 O O . TYR A 1 288 ? -16.319 1.419 4.780 1.00 93.50 288 TYR A O 1
ATOM 2253 N N . GLU A 1 289 ? -17.640 3.011 5.655 1.00 93.31 289 GLU A N 1
ATOM 2254 C CA . GLU A 1 289 ? -18.012 2.232 6.841 1.00 93.31 289 GLU A CA 1
ATOM 2255 C C . GLU A 1 289 ? -18.639 0.885 6.433 1.00 93.31 289 GLU A C 1
ATOM 2257 O O . GLU A 1 289 ? -19.563 0.791 5.619 1.00 93.31 289 GLU A O 1
ATOM 2262 N N . GLY A 1 290 ? -18.087 -0.194 6.983 1.00 89.62 290 GLY A N 1
ATOM 2263 C CA . GLY A 1 290 ? -18.517 -1.557 6.724 1.00 89.62 290 GLY A CA 1
ATOM 2264 C C . GLY A 1 290 ? -18.299 -2.040 5.293 1.00 89.62 290 GLY A C 1
ATOM 2265 O O . GLY A 1 290 ? -18.932 -3.032 4.925 1.00 89.62 290 GLY A O 1
ATOM 2266 N N . SER A 1 291 ? -17.441 -1.377 4.512 1.00 91.81 291 SER A N 1
ATOM 2267 C CA . SER A 1 291 ? -17.089 -1.753 3.136 1.00 91.81 291 SER A CA 1
ATOM 2268 C C . SER A 1 291 ? -15.744 -2.484 3.054 1.00 91.81 291 SER A C 1
ATOM 2270 O O . SER A 1 291 ? -15.031 -2.626 4.052 1.00 91.81 291 SER A O 1
ATOM 2272 N N . GLN A 1 292 ? -15.410 -2.993 1.869 1.00 92.44 292 GLN A N 1
ATOM 2273 C CA . GLN A 1 292 ? -14.062 -3.453 1.536 1.00 92.44 292 GLN A CA 1
ATOM 2274 C C . GLN A 1 292 ? -13.186 -2.257 1.164 1.00 92.44 292 GLN A C 1
ATOM 2276 O O . GLN A 1 292 ? -13.649 -1.335 0.496 1.00 92.44 292 GLN A O 1
ATOM 2281 N N . VAL A 1 293 ? -11.929 -2.266 1.598 1.00 95.31 293 VAL A N 1
ATOM 2282 C CA . VAL A 1 293 ? -10.983 -1.176 1.338 1.00 95.31 293 VAL A CA 1
ATOM 2283 C C . VAL A 1 293 ? -9.629 -1.770 1.001 1.00 95.31 293 VAL A C 1
ATOM 2285 O O . VAL A 1 293 ? -9.102 -2.575 1.765 1.00 95.31 293 VAL A O 1
ATOM 2288 N N . VAL A 1 294 ? -9.055 -1.367 -0.125 1.00 96.88 294 VAL A N 1
ATOM 2289 C CA . VAL A 1 294 ? -7.693 -1.728 -0.507 1.00 96.88 294 VAL A CA 1
ATOM 2290 C C . VAL A 1 294 ? -6.797 -0.504 -0.357 1.00 96.88 294 VAL A C 1
ATOM 2292 O O . VAL A 1 294 ? -6.948 0.456 -1.107 1.00 96.88 294 VAL A O 1
ATOM 2295 N N . TYR A 1 295 ? -5.860 -0.545 0.588 1.00 97.75 295 TYR A N 1
ATOM 2296 C CA . TYR A 1 295 ? -4.800 0.453 0.722 1.00 97.75 295 TYR A CA 1
ATOM 2297 C C . TYR A 1 295 ? -3.594 0.015 -0.108 1.00 97.75 295 TYR A C 1
ATOM 2299 O O . TYR A 1 295 ? -2.961 -0.997 0.195 1.00 97.75 295 TYR A O 1
ATOM 2307 N N . TYR A 1 296 ? -3.290 0.757 -1.163 1.00 97.56 296 TYR A N 1
ATOM 2308 C CA . TYR A 1 296 ? -2.124 0.573 -2.009 1.00 97.56 296 TYR A CA 1
ATOM 2309 C C . TYR A 1 296 ? -0.970 1.435 -1.501 1.00 97.56 296 TYR A C 1
ATOM 2311 O O . TYR A 1 296 ? -1.073 2.658 -1.442 1.00 97.56 296 TYR A O 1
ATOM 2319 N N . ILE A 1 297 ? 0.119 0.760 -1.141 1.00 95.81 297 ILE A N 1
ATOM 2320 C CA . ILE A 1 297 ? 1.291 1.339 -0.485 1.00 95.81 297 ILE A CA 1
ATOM 2321 C C . ILE A 1 297 ? 2.511 0.983 -1.326 1.00 95.81 297 ILE A C 1
ATOM 2323 O O . ILE A 1 297 ? 2.653 -0.171 -1.754 1.00 95.81 297 ILE A O 1
ATOM 2327 N N . ASP A 1 298 ? 3.390 1.942 -1.582 1.00 93.12 298 ASP A N 1
ATOM 2328 C CA . ASP A 1 298 ? 4.600 1.709 -2.361 1.00 93.12 298 ASP A CA 1
ATOM 2329 C C . ASP A 1 298 ? 5.829 1.372 -1.494 1.00 93.12 298 ASP A C 1
ATOM 2331 O O . ASP A 1 298 ? 6.782 0.750 -1.964 1.00 93.12 298 ASP A O 1
ATOM 2335 N N . ASN A 1 299 ? 5.768 1.640 -0.196 1.00 93.56 299 ASN A N 1
ATOM 2336 C CA . ASN A 1 299 ? 6.769 1.199 0.758 1.00 93.56 299 ASN A CA 1
ATOM 2337 C C . ASN A 1 299 ? 6.486 -0.204 1.325 1.00 93.56 299 ASN A C 1
ATOM 2339 O O . ASN A 1 299 ? 5.476 -0.457 1.987 1.00 93.56 299 ASN A O 1
ATOM 2343 N N . GLU A 1 300 ? 7.416 -1.139 1.109 1.00 91.25 300 GLU A N 1
ATOM 2344 C CA . GLU A 1 300 ? 7.302 -2.521 1.595 1.00 91.25 300 GLU A CA 1
ATOM 2345 C C . GLU A 1 300 ? 7.258 -2.596 3.126 1.00 91.25 300 GLU A C 1
ATOM 2347 O O . GLU A 1 300 ? 6.458 -3.344 3.686 1.00 91.25 300 GLU A O 1
ATOM 2352 N N . SER A 1 301 ? 8.095 -1.809 3.806 1.00 92.12 301 SER A N 1
ATOM 2353 C CA . SER A 1 301 ? 8.175 -1.823 5.267 1.00 92.12 301 SER A CA 1
ATOM 2354 C C . SER A 1 301 ? 6.885 -1.284 5.882 1.00 92.12 301 SER A C 1
ATOM 2356 O O . SER A 1 301 ? 6.298 -1.963 6.725 1.00 92.12 301 SER A O 1
ATOM 2358 N N . ALA A 1 302 ? 6.369 -0.153 5.391 1.00 93.81 302 ALA A N 1
ATOM 2359 C CA . ALA A 1 302 ? 5.090 0.386 5.848 1.00 93.81 302 ALA A CA 1
ATOM 2360 C C . ALA A 1 302 ? 3.931 -0.584 5.569 1.00 93.81 302 ALA A C 1
ATOM 2362 O O . ALA A 1 302 ? 3.120 -0.844 6.462 1.00 93.81 302 ALA A O 1
ATOM 2363 N N . ARG A 1 303 ? 3.875 -1.200 4.375 1.00 93.94 303 ARG A N 1
ATOM 2364 C CA . ARG A 1 303 ? 2.853 -2.213 4.061 1.00 93.94 303 ARG A CA 1
ATOM 2365 C C . ARG A 1 303 ? 2.905 -3.385 5.040 1.00 93.94 303 ARG A C 1
ATOM 2367 O O . ARG A 1 303 ? 1.875 -3.809 5.562 1.00 93.94 303 ARG A O 1
ATOM 2374 N N . MET A 1 304 ? 4.100 -3.911 5.304 1.00 90.94 304 MET A N 1
ATOM 2375 C CA . MET A 1 304 ? 4.282 -5.048 6.203 1.00 90.94 304 MET A CA 1
ATOM 2376 C C . MET A 1 304 ? 3.956 -4.703 7.658 1.00 90.94 304 MET A C 1
ATOM 2378 O O . MET A 1 304 ? 3.387 -5.545 8.356 1.00 90.94 304 MET A O 1
ATOM 2382 N N . ALA A 1 305 ? 4.248 -3.483 8.105 1.00 90.94 305 ALA A N 1
ATOM 2383 C CA . ALA A 1 305 ? 3.867 -2.999 9.427 1.00 90.94 305 ALA A CA 1
ATOM 2384 C C . ALA A 1 305 ? 2.340 -3.009 9.616 1.00 90.94 305 ALA A C 1
ATOM 2386 O O . ALA A 1 305 ? 1.828 -3.568 10.590 1.00 90.94 305 ALA A O 1
ATOM 2387 N N . HIS A 1 306 ? 1.596 -2.522 8.620 1.00 93.62 306 HIS A N 1
ATOM 2388 C CA . HIS A 1 306 ? 0.133 -2.546 8.625 1.00 93.62 306 HIS A CA 1
ATOM 2389 C C . HIS A 1 306 ? -0.447 -3.965 8.577 1.00 93.62 306 HIS A C 1
ATOM 2391 O O . HIS A 1 306 ? -1.363 -4.284 9.331 1.00 93.62 306 HIS A O 1
ATOM 2397 N N . ILE A 1 307 ? 0.128 -4.857 7.762 1.00 89.94 307 ILE A N 1
ATOM 2398 C CA . ILE A 1 307 ? -0.271 -6.275 7.718 1.00 89.94 307 ILE A CA 1
ATOM 2399 C C . ILE A 1 307 ? -0.039 -6.970 9.072 1.00 89.94 307 ILE A C 1
ATOM 2401 O O . ILE A 1 307 ? -0.815 -7.843 9.479 1.00 89.94 307 ILE A O 1
ATOM 2405 N N . ARG A 1 308 ? 1.051 -6.635 9.773 1.00 86.44 308 ARG A N 1
ATOM 2406 C CA . ARG A 1 308 ? 1.330 -7.174 11.112 1.00 86.44 308 ARG A CA 1
ATOM 2407 C C . ARG A 1 308 ? 0.451 -6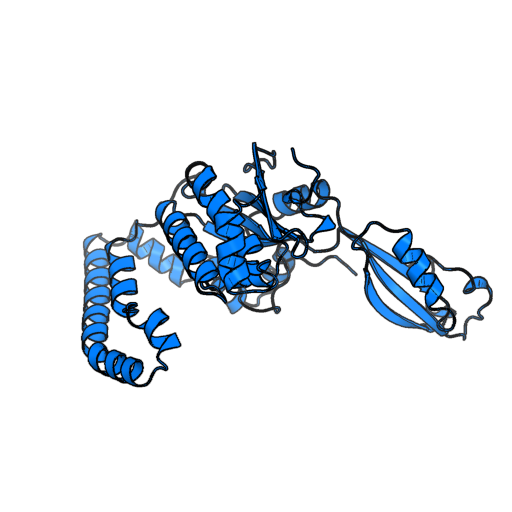.542 12.190 1.00 86.44 308 ARG A C 1
ATOM 2409 O O . ARG A 1 308 ? 0.205 -7.208 13.195 1.00 86.44 308 ARG A O 1
ATOM 2416 N N . GLY A 1 309 ? -0.023 -5.316 11.970 1.00 85.38 309 GLY A N 1
ATOM 2417 C CA . GLY A 1 309 ? -0.689 -4.500 12.983 1.00 85.38 309 GLY A CA 1
ATOM 2418 C C . GLY A 1 309 ? 0.283 -3.967 14.040 1.00 85.38 309 GLY A C 1
ATOM 2419 O O . GLY A 1 309 ? -0.129 -3.726 15.170 1.00 85.38 309 GLY A O 1
ATOM 2420 N N . ASP A 1 310 ? 1.569 -3.843 13.697 1.00 85.25 310 ASP A N 1
ATOM 2421 C CA . ASP A 1 310 ? 2.620 -3.357 14.595 1.00 85.25 310 ASP A CA 1
ATOM 2422 C C . ASP A 1 310 ? 3.763 -2.711 13.800 1.00 85.25 310 ASP A C 1
ATOM 2424 O O . ASP A 1 310 ? 4.111 -3.178 12.709 1.00 85.25 310 ASP A O 1
ATOM 2428 N N . GLY A 1 311 ? 4.342 -1.648 14.357 1.00 82.44 311 GLY A N 1
ATOM 2429 C CA . GLY A 1 311 ? 5.368 -0.829 13.706 1.00 82.44 311 GLY A CA 1
ATOM 2430 C C . GLY A 1 311 ? 6.779 -1.111 14.210 1.00 82.44 311 GLY A C 1
ATOM 2431 O O . GLY A 1 311 ? 6.979 -1.475 15.364 1.00 82.44 311 GLY A O 1
ATOM 2432 N N . GLU A 1 312 ? 7.772 -0.900 13.348 1.00 84.31 312 GLU A N 1
ATOM 2433 C CA . GLU A 1 312 ? 9.197 -1.061 13.658 1.00 84.31 312 GLU A CA 1
ATOM 2434 C C . GLU A 1 312 ? 9.700 -0.018 14.672 1.00 84.31 312 GLU A C 1
ATOM 2436 O O . GLU A 1 312 ? 10.685 -0.250 15.374 1.00 84.31 312 GLU A O 1
ATOM 2441 N N . THR A 1 313 ? 9.014 1.124 14.773 1.00 87.44 313 THR A N 1
ATOM 2442 C CA . THR A 1 313 ? 9.326 2.204 15.715 1.00 87.44 313 THR A CA 1
ATOM 2443 C C . THR A 1 313 ? 8.144 2.504 16.627 1.00 87.44 313 THR A C 1
ATOM 2445 O O . THR A 1 313 ? 6.989 2.213 16.309 1.00 87.44 313 THR A O 1
ATOM 2448 N N . LEU A 1 314 ? 8.409 3.144 17.773 1.00 87.00 314 LEU A N 1
ATOM 2449 C CA . LEU A 1 314 ? 7.354 3.530 18.716 1.00 87.00 314 LEU A CA 1
ATOM 2450 C C . LEU A 1 314 ? 6.295 4.430 18.058 1.00 87.00 314 LEU A C 1
ATOM 2452 O O . LEU A 1 314 ? 5.108 4.288 18.343 1.00 87.00 314 LEU A O 1
ATOM 2456 N N . ARG A 1 315 ? 6.716 5.346 17.176 1.00 90.25 315 ARG A N 1
ATOM 2457 C CA . ARG A 1 315 ? 5.811 6.261 16.468 1.00 90.25 315 ARG A CA 1
ATOM 2458 C C . ARG A 1 315 ? 4.971 5.525 15.434 1.00 90.25 315 ARG A C 1
ATOM 2460 O O . ARG A 1 315 ? 3.754 5.697 15.436 1.00 90.25 315 ARG A O 1
ATOM 2467 N N . ALA A 1 316 ? 5.583 4.657 14.629 1.00 91.62 316 ALA A N 1
ATOM 2468 C CA . ALA A 1 316 ? 4.851 3.811 13.693 1.00 91.62 316 ALA A CA 1
ATOM 2469 C C . ALA A 1 316 ? 3.839 2.908 14.418 1.00 91.62 316 ALA A C 1
ATOM 2471 O O . ALA A 1 316 ? 2.672 2.863 14.036 1.00 91.62 316 ALA A O 1
ATOM 2472 N N . ALA A 1 317 ? 4.235 2.270 15.524 1.00 89.00 317 ALA A N 1
ATOM 2473 C CA . ALA A 1 317 ? 3.351 1.417 16.316 1.00 89.00 317 ALA A CA 1
ATOM 2474 C C . ALA A 1 317 ? 2.156 2.188 16.909 1.00 89.00 317 ALA A C 1
ATOM 2476 O O . ALA A 1 317 ? 1.037 1.678 16.924 1.00 89.00 317 ALA A O 1
ATOM 2477 N N . GLN A 1 318 ? 2.364 3.429 17.366 1.00 91.19 318 GLN A N 1
ATOM 2478 C CA . GLN A 1 318 ? 1.279 4.303 17.830 1.00 91.19 318 GLN A CA 1
ATOM 2479 C C . GLN A 1 318 ? 0.299 4.650 16.701 1.00 91.19 318 GLN A C 1
ATOM 2481 O O . GLN A 1 318 ? -0.912 4.565 16.907 1.00 91.19 318 GLN A O 1
ATOM 2486 N N . MET A 1 319 ? 0.807 5.001 15.516 1.00 95.44 319 MET A N 1
ATOM 2487 C CA . MET A 1 319 ? -0.027 5.325 14.353 1.00 95.44 319 MET A CA 1
ATOM 2488 C C . MET A 1 319 ? -0.829 4.113 13.868 1.00 95.44 319 MET A C 1
ATOM 2490 O O . MET A 1 319 ? -2.032 4.222 13.641 1.00 95.44 319 MET A O 1
ATOM 2494 N N . ILE A 1 320 ? -0.194 2.943 13.785 1.00 94.31 320 ILE A N 1
ATOM 2495 C CA . ILE A 1 320 ? -0.855 1.697 13.380 1.00 94.31 320 ILE A CA 1
ATOM 2496 C C . ILE A 1 320 ? -1.926 1.294 14.396 1.00 94.31 320 ILE A C 1
ATOM 2498 O O . ILE A 1 320 ? -3.011 0.876 14.003 1.00 94.31 320 ILE A O 1
ATOM 2502 N N . GLN A 1 321 ? -1.675 1.463 15.697 1.00 90.50 321 GLN A N 1
ATOM 2503 C CA . GLN A 1 321 ? -2.685 1.168 16.712 1.00 90.50 321 GLN A CA 1
ATOM 2504 C C . GLN A 1 321 ? -3.906 2.091 16.590 1.00 90.50 321 GLN A C 1
ATOM 2506 O O . GLN A 1 321 ? -5.035 1.608 16.672 1.00 90.50 321 GLN A O 1
ATOM 2511 N N . ALA A 1 322 ? -3.690 3.388 16.346 1.00 94.25 322 ALA A N 1
ATOM 2512 C CA . ALA A 1 322 ? -4.777 4.331 16.089 1.00 94.25 322 ALA A CA 1
ATOM 2513 C C . ALA A 1 322 ? -5.569 3.944 14.828 1.00 94.25 322 ALA A C 1
ATOM 2515 O O . ALA A 1 322 ? -6.799 3.907 14.853 1.00 94.25 322 ALA A O 1
ATOM 2516 N N . PHE A 1 323 ? -4.876 3.552 13.754 1.00 96.62 323 PHE A N 1
ATOM 2517 C CA . PHE A 1 323 ? -5.511 3.045 12.538 1.00 96.62 323 PHE A CA 1
ATOM 2518 C C . PHE A 1 323 ? -6.376 1.805 12.822 1.00 96.62 323 PHE A C 1
ATOM 2520 O O . PHE A 1 323 ? -7.534 1.759 12.414 1.00 96.62 323 PHE A O 1
ATOM 2527 N N . VAL A 1 324 ? -5.858 0.828 13.573 1.00 91.75 324 VAL A N 1
ATOM 2528 C CA . VAL A 1 324 ? -6.567 -0.411 13.954 1.00 91.75 324 VAL A CA 1
ATOM 2529 C C . VAL A 1 324 ? -7.836 -0.127 14.775 1.00 91.75 324 VAL A C 1
ATOM 2531 O O . VAL A 1 324 ? -8.822 -0.877 14.715 1.00 91.75 324 VAL A O 1
ATOM 2534 N N . ASP A 1 325 ? -7.849 0.956 15.549 1.00 90.12 325 ASP A N 1
ATOM 2535 C CA . ASP A 1 325 ? -9.032 1.380 16.296 1.00 90.12 325 ASP A CA 1
ATOM 2536 C C . ASP A 1 325 ? -10.103 1.977 15.365 1.00 90.12 325 ASP A C 1
ATOM 2538 O O . ASP A 1 325 ? -11.291 1.650 15.505 1.00 90.12 325 ASP A O 1
ATOM 2542 N N . ILE A 1 326 ? -9.703 2.772 14.364 1.00 94.12 326 ILE A N 1
ATOM 2543 C CA . ILE A 1 326 ? -10.597 3.307 13.320 1.00 94.12 326 ILE A CA 1
ATOM 2544 C C . ILE A 1 326 ? -11.149 2.176 12.453 1.00 94.12 326 ILE A C 1
ATOM 2546 O O . ILE A 1 326 ? -12.369 2.082 12.287 1.00 94.12 326 ILE A O 1
ATOM 2550 N N . GLU A 1 327 ? -10.270 1.302 11.955 1.00 92.94 327 GLU A N 1
ATOM 2551 C CA . GLU A 1 327 ? -10.593 0.123 11.148 1.00 92.94 327 GLU A CA 1
ATOM 2552 C C . GLU A 1 327 ? -11.680 -0.701 11.839 1.00 92.94 327 GLU A C 1
ATOM 2554 O O . GLU A 1 327 ? -12.738 -0.989 11.272 1.00 92.94 327 GLU A O 1
ATOM 2559 N N . SER A 1 328 ? -11.456 -1.027 13.114 1.00 88.38 328 SER A N 1
ATOM 2560 C CA . SER A 1 328 ? -12.398 -1.816 13.893 1.00 88.38 328 SER A CA 1
ATOM 2561 C C . SER A 1 328 ? -13.706 -1.079 14.170 1.00 88.38 328 SER A C 1
ATOM 2563 O O . SER A 1 328 ? -14.766 -1.710 14.170 1.00 88.38 328 SER A O 1
ATOM 2565 N N . THR A 1 329 ? -13.655 0.226 14.439 1.00 89.69 329 THR A N 1
ATOM 2566 C CA . THR A 1 329 ? -14.846 1.033 14.738 1.00 89.69 329 THR A CA 1
ATOM 2567 C C . THR A 1 329 ? -15.742 1.170 13.513 1.00 89.69 329 THR A C 1
ATOM 2569 O O . THR A 1 329 ? -16.970 1.092 13.633 1.00 89.69 329 THR A O 1
ATOM 2572 N N . CYS A 1 330 ? -15.126 1.353 12.347 1.00 91.69 330 CYS A N 1
ATOM 2573 C CA . CYS A 1 330 ? -15.792 1.501 11.061 1.00 91.69 330 CYS A CA 1
ATOM 2574 C C . CYS A 1 330 ? -15.998 0.160 10.339 1.00 91.69 330 CYS A C 1
ATOM 2576 O O . CYS A 1 330 ? -16.555 0.140 9.249 1.00 91.69 330 CYS A O 1
A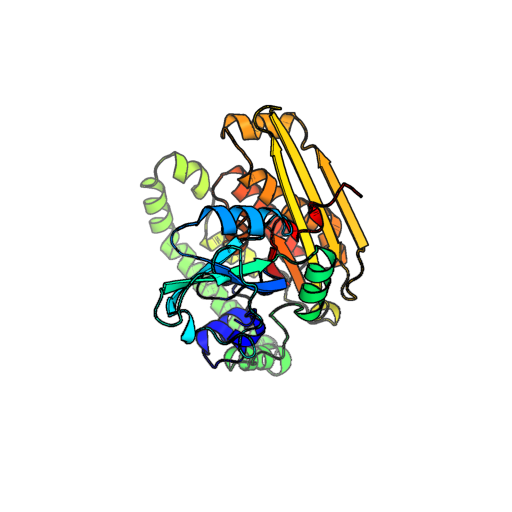TOM 2578 N N . GLN A 1 331 ? -15.585 -0.965 10.931 1.00 89.31 331 GLN A N 1
ATOM 2579 C CA . GLN A 1 331 ? -15.715 -2.311 10.359 1.00 89.31 331 GLN A CA 1
ATOM 2580 C C . GLN A 1 331 ? -15.178 -2.417 8.923 1.00 89.31 331 GLN A C 1
ATOM 2582 O O . GLN A 1 331 ? -15.790 -3.069 8.070 1.00 89.31 331 GLN A O 1
ATOM 2587 N N . HIS A 1 332 ? -14.054 -1.755 8.650 1.00 91.06 332 HIS A N 1
ATOM 2588 C CA . HIS A 1 332 ? -13.390 -1.852 7.355 1.00 91.06 332 HIS A CA 1
ATOM 2589 C C . HIS A 1 332 ? -12.934 -3.295 7.121 1.00 91.06 332 HIS A C 1
ATOM 2591 O O . HIS A 1 332 ? -12.467 -3.973 8.035 1.00 91.06 332 HIS A O 1
ATOM 2597 N N . ARG A 1 333 ? -13.079 -3.788 5.890 1.00 89.00 333 ARG A N 1
ATOM 2598 C CA . ARG A 1 333 ? -12.454 -5.045 5.458 1.00 89.00 333 ARG A CA 1
ATOM 2599 C C . ARG A 1 333 ? -11.239 -4.673 4.644 1.00 89.00 333 ARG A C 1
ATOM 2601 O O . ARG A 1 333 ? -11.366 -4.397 3.456 1.00 89.00 333 ARG A O 1
ATOM 2608 N N . VAL A 1 334 ? -10.115 -4.576 5.336 1.00 92.06 334 VAL A N 1
ATOM 2609 C CA . VAL A 1 334 ? -8.902 -4.006 4.776 1.00 92.06 334 VAL A CA 1
ATOM 2610 C C . VAL A 1 334 ? -8.097 -5.055 4.021 1.00 92.06 334 VAL A C 1
ATOM 2612 O O . VAL A 1 334 ? -7.919 -6.181 4.487 1.00 92.06 334 VAL A O 1
ATOM 2615 N N . TRP A 1 335 ? -7.561 -4.647 2.875 1.00 92.88 335 TRP A N 1
ATOM 2616 C CA . TRP A 1 335 ? -6.434 -5.286 2.221 1.00 92.88 335 TRP A CA 1
ATOM 2617 C C . TRP A 1 335 ? -5.300 -4.280 2.014 1.00 92.88 335 TRP A C 1
ATOM 2619 O O . TRP A 1 335 ? -5.538 -3.169 1.551 1.00 92.88 335 TRP A O 1
ATOM 2629 N N . PHE A 1 336 ? -4.060 -4.675 2.295 1.00 94.56 336 PHE A N 1
ATOM 2630 C CA . PHE A 1 336 ? -2.874 -3.872 2.006 1.00 94.56 336 PHE A CA 1
ATOM 2631 C C . PHE A 1 336 ? -2.198 -4.399 0.735 1.00 94.56 336 PHE A C 1
ATOM 2633 O O . PHE A 1 336 ? -1.603 -5.480 0.728 1.00 94.56 336 PHE A O 1
ATOM 2640 N N . GLY A 1 337 ? -2.320 -3.648 -0.359 1.00 93.00 337 GLY A N 1
ATOM 2641 C CA . GLY A 1 337 ? -1.721 -3.931 -1.662 1.00 93.00 337 GLY A CA 1
ATOM 2642 C C . GLY A 1 337 ? -0.398 -3.191 -1.873 1.00 93.00 337 GLY A C 1
ATOM 2643 O O . GLY A 1 337 ? -0.147 -2.152 -1.268 1.00 93.00 337 GLY A O 1
ATOM 2644 N N . ARG A 1 338 ? 0.458 -3.723 -2.750 1.00 93.19 338 ARG A N 1
ATOM 2645 C CA . ARG A 1 338 ? 1.650 -3.019 -3.247 1.00 93.19 338 ARG A CA 1
ATOM 2646 C C . ARG A 1 338 ? 1.287 -2.259 -4.520 1.00 93.19 338 ARG A C 1
ATOM 2648 O O . ARG A 1 338 ? 0.694 -2.858 -5.413 1.00 93.19 338 ARG A O 1
ATOM 2655 N N . VAL A 1 339 ? 1.680 -0.992 -4.624 1.00 94.69 339 VAL A N 1
ATOM 2656 C CA . VAL A 1 339 ? 1.659 -0.213 -5.880 1.00 94.69 339 VAL A CA 1
ATOM 2657 C C . VAL A 1 339 ? 3.062 0.298 -6.172 1.00 94.69 339 VAL A C 1
ATOM 2659 O O . VAL A 1 339 ? 3.644 0.858 -5.260 1.00 94.69 339 VAL A O 1
ATOM 2662 N N . PRO A 1 340 ? 3.658 0.093 -7.356 1.00 93.19 340 PRO A N 1
ATOM 2663 C CA . PRO A 1 340 ? 4.976 0.644 -7.694 1.00 93.19 340 PRO A CA 1
ATOM 2664 C C . PRO A 1 340 ? 4.982 2.170 -7.630 1.00 93.19 340 PRO A C 1
ATOM 2666 O O . PRO A 1 340 ? 4.017 2.780 -8.070 1.00 93.19 340 PRO A O 1
ATOM 2669 N N . SER A 1 341 ? 6.077 2.783 -7.178 1.00 91.62 341 SER A N 1
ATOM 2670 C CA . SER A 1 341 ? 6.184 4.242 -7.006 1.00 91.62 341 SER A CA 1
ATOM 2671 C C . SER A 1 341 ? 5.832 5.005 -8.297 1.00 91.62 341 SER A C 1
ATOM 2673 O O . SER A 1 341 ? 4.956 5.859 -8.313 1.00 91.62 341 SER A O 1
ATOM 2675 N N . TYR A 1 342 ? 6.375 4.588 -9.447 1.00 91.94 342 TYR A N 1
ATOM 2676 C CA . TYR A 1 342 ? 6.059 5.202 -10.751 1.00 91.94 342 TYR A CA 1
ATOM 2677 C C . TYR A 1 342 ? 4.634 4.938 -11.271 1.00 91.94 342 TYR A C 1
ATOM 2679 O O . TYR A 1 342 ? 4.212 5.545 -12.252 1.00 91.94 342 TYR A O 1
ATOM 2687 N N . SER A 1 343 ? 3.899 4.034 -10.627 1.00 94.56 343 SER A N 1
ATOM 2688 C CA . SER A 1 343 ? 2.493 3.734 -10.902 1.00 94.56 343 SER A CA 1
ATOM 2689 C C . SER A 1 343 ? 1.568 4.233 -9.784 1.00 94.56 343 SER A C 1
ATOM 2691 O O . SER A 1 343 ? 0.367 3.977 -9.843 1.00 94.56 343 SER A O 1
ATOM 2693 N N . ASN A 1 344 ? 2.098 4.901 -8.753 1.00 95.38 344 ASN A N 1
ATOM 2694 C CA . ASN A 1 344 ? 1.328 5.353 -7.604 1.00 95.38 344 ASN A CA 1
ATOM 2695 C C . ASN A 1 344 ? 0.670 6.709 -7.921 1.00 95.38 344 ASN A C 1
ATOM 2697 O O . ASN A 1 344 ? 1.381 7.704 -8.057 1.00 95.38 344 ASN A O 1
ATOM 2701 N N . PRO A 1 345 ? -0.669 6.805 -8.021 1.00 94.81 345 PRO A N 1
ATOM 2702 C CA . PRO A 1 345 ? -1.337 8.082 -8.269 1.00 94.81 345 PRO A CA 1
ATOM 2703 C C . PRO A 1 345 ? -1.154 9.087 -7.122 1.00 94.81 345 PRO A C 1
ATOM 2705 O O . PRO A 1 345 ? -1.325 10.279 -7.351 1.00 94.81 345 PRO A O 1
ATOM 2708 N N . ALA A 1 346 ? -0.778 8.637 -5.917 1.00 91.75 346 ALA A N 1
ATOM 2709 C CA . ALA A 1 346 ? -0.463 9.525 -4.797 1.00 91.75 346 ALA A CA 1
ATOM 2710 C C . ALA A 1 346 ? 0.901 10.237 -4.935 1.00 91.75 346 ALA A C 1
ATOM 2712 O O . ALA A 1 346 ? 1.126 11.216 -4.233 1.00 91.75 346 ALA A O 1
ATOM 2713 N N . MET A 1 347 ? 1.762 9.800 -5.867 1.00 82.62 347 MET A N 1
ATOM 2714 C CA . MET A 1 347 ? 3.035 10.458 -6.212 1.00 82.62 347 MET A CA 1
ATOM 2715 C C . MET A 1 347 ? 2.923 11.471 -7.366 1.00 82.62 347 MET A C 1
ATOM 2717 O O . MET A 1 347 ? 3.914 12.110 -7.727 1.00 82.62 347 MET A O 1
ATOM 2721 N N . GLY A 1 348 ? 1.756 11.575 -8.015 1.00 62.97 348 GLY A N 1
ATOM 2722 C CA . GLY A 1 348 ? 1.539 12.513 -9.121 1.00 62.97 348 GLY A CA 1
ATOM 2723 C C . GLY A 1 348 ? 1.705 13.973 -8.679 1.00 62.97 348 GLY A C 1
ATOM 2724 O O . GLY A 1 348 ? 1.621 14.252 -7.483 1.00 62.97 348 GLY A O 1
ATOM 2725 N N . PRO A 1 349 ? 1.947 14.921 -9.613 1.00 40.91 349 PRO A N 1
ATOM 2726 C CA . PRO A 1 349 ? 2.008 16.335 -9.260 1.00 40.91 349 PRO A CA 1
ATOM 2727 C C . PRO A 1 349 ? 0.721 16.671 -8.518 1.00 40.91 349 PRO A C 1
ATOM 2729 O O . PRO A 1 349 ? -0.354 16.337 -9.015 1.00 40.91 349 PRO A O 1
ATOM 2732 N N . ALA A 1 350 ? 0.874 17.236 -7.320 1.00 35.53 350 ALA A N 1
ATOM 2733 C CA . ALA A 1 350 ? -0.209 17.644 -6.442 1.00 35.53 350 ALA A CA 1
ATOM 2734 C C . ALA A 1 350 ? -1.447 18.054 -7.248 1.00 35.53 350 ALA A C 1
ATOM 2736 O O . ALA A 1 350 ? -1.382 18.974 -8.070 1.00 35.53 350 ALA A O 1
ATOM 2737 N N . VAL A 1 351 ? -2.550 17.338 -7.039 1.00 34.28 351 VAL A N 1
ATOM 2738 C CA . VAL A 1 351 ? -3.859 17.938 -7.288 1.00 34.28 351 VAL A CA 1
ATOM 2739 C C . VAL A 1 351 ? -4.086 19.012 -6.223 1.00 34.28 351 VAL A C 1
ATOM 2741 O O . VAL A 1 351 ? -3.497 18.889 -5.123 1.00 34.28 351 VAL A O 1
#

Secondary structure (DSSP, 8-state):
-----HHHHHTS--HHHHHHHHTTPPP-STTS--SS-SEEEEEEEEE-TT-THHHHHHHHTSPTT-EEEEEEEEEGGGS-TTTS-PEEPTTGGG--TTSEEEEEEEEEEPPHHHHHHHHHHH--S--TTS---HHHHHHHHHHHTS-HHHHHHHHHHHHHHHHHHHHHHHHHHHHHHHTS-HHHHHHHTT--HHHHHHHHHHHPPPPPP-GGGG-EEEEEEEEEEETTTTEEEEEEEEE-TTS-EEEEEEEEPPHHHHHHHHTT-S-THHHHHHHHHHHHHHHHTTTTTTSEEEEEES-HHHHHHHHHT--SSHHHHHHHHHHHHHHHHHT-EEEEEE--GGG-GGGSS--

pLDDT: mean 83.6, std 13.94, range [34.28, 98.25]